Protein AF-A0A7X4JKD6-F1 (afdb_monomer_lite)

Radius of gyration: 33.5 Å; chains: 1; bounding box: 100×85×98 Å

pLDDT: mean 79.06, std 22.69, range [29.06, 98.81]

Foldseek 3Di:
DDDDDDDDDDDDDDDDDPDPDDPPPDPPPPPPPPPPPDDDDDDDDDDPDDDDPAAEQAFCVVQEDDAWWFRAWQPQLPPDPCSVRHVVDWDAFKHKYKHKHKYQADPPFFQKKKKWKKKWAQDQAKKKKFFQAKAKDKCPQQAPQDPDPPDADFFPQDQPPPPPDDDDDDPDDPDDPVNVVVCPPPVNVRNCPPRRGHHNGRVRVRVVCVVVSHHDPPQDRMDMGHHRDMDGNDIDIFGQPPDVSSMMMMIMMTIMHMNDIMIIIIIIDTHHDTDDPVVHD

Structure (mmCIF, N/CA/C/O backbone):
data_AF-A0A7X4JKD6-F1
#
_entry.id   AF-A0A7X4JKD6-F1
#
loop_
_atom_site.group_PDB
_atom_site.id
_atom_site.type_symbol
_atom_site.label_atom_id
_atom_site.label_alt_id
_atom_site.label_comp_id
_atom_site.label_asym_id
_atom_site.label_entity_id
_atom_site.label_seq_id
_atom_site.pdbx_PDB_ins_code
_atom_site.Cartn_x
_atom_site.Cartn_y
_atom_site.Cartn_z
_atom_site.occupancy
_atom_site.B_iso_or_equiv
_atom_site.auth_seq_id
_atom_site.auth_comp_id
_atom_site.auth_asym_id
_atom_site.auth_atom_id
_atom_site.pdbx_PDB_model_num
ATOM 1 N N . MET A 1 1 ? 75.169 -51.323 -77.077 1.00 37.31 1 MET A N 1
ATOM 2 C CA . MET A 1 1 ? 76.530 -50.999 -77.563 1.00 37.31 1 MET A CA 1
ATOM 3 C C . MET A 1 1 ? 76.860 -49.573 -77.144 1.00 37.31 1 MET A C 1
ATOM 5 O O . MET A 1 1 ? 76.013 -48.724 -77.362 1.00 37.31 1 MET A O 1
ATOM 9 N N . GLY A 1 2 ? 78.044 -49.345 -76.554 1.00 37.56 2 GLY A N 1
ATOM 10 C CA . GLY A 1 2 ? 78.649 -48.016 -76.303 1.00 37.56 2 GLY A CA 1
ATOM 11 C C . GLY A 1 2 ? 78.119 -47.296 -75.054 1.00 37.56 2 GLY A C 1
ATOM 12 O O . GLY A 1 2 ? 76.986 -46.846 -75.070 1.00 37.56 2 GLY A O 1
ATOM 13 N N . TRP A 1 3 ? 78.754 -47.336 -73.876 1.00 29.06 3 TRP A N 1
ATOM 14 C CA . TRP A 1 3 ? 80.021 -46.711 -73.422 1.00 29.06 3 TRP A CA 1
ATOM 15 C C . TRP A 1 3 ? 79.916 -45.186 -73.150 1.00 29.06 3 TRP A C 1
ATOM 17 O O . TRP A 1 3 ? 79.555 -44.412 -74.027 1.00 29.06 3 TRP A O 1
ATOM 27 N N . ARG A 1 4 ? 80.216 -44.796 -71.893 1.00 38.59 4 ARG A N 1
ATOM 28 C CA . ARG A 1 4 ? 80.188 -43.441 -71.273 1.00 38.59 4 ARG A CA 1
ATOM 29 C C . ARG A 1 4 ? 81.387 -42.546 -71.690 1.00 38.59 4 ARG A C 1
ATOM 31 O O . ARG A 1 4 ? 82.343 -43.082 -72.238 1.00 38.59 4 ARG A O 1
ATOM 38 N N . PRO A 1 5 ? 81.421 -41.229 -71.381 1.00 47.47 5 PRO A N 1
ATOM 39 C CA . PRO A 1 5 ? 81.994 -40.748 -70.096 1.00 47.47 5 PRO A CA 1
ATOM 40 C C . PRO A 1 5 ? 81.223 -39.536 -69.501 1.00 47.47 5 PRO A C 1
ATOM 42 O O . PRO A 1 5 ? 80.601 -38.773 -70.223 1.00 47.47 5 PRO A O 1
ATOM 45 N N . LEU A 1 6 ? 80.992 -39.433 -68.186 1.00 38.28 6 LEU A N 1
ATOM 46 C CA . LEU A 1 6 ? 81.849 -38.858 -67.128 1.00 38.28 6 LEU A CA 1
ATOM 47 C C . LEU A 1 6 ? 82.363 -37.432 -67.396 1.00 38.28 6 LEU A C 1
ATOM 49 O O . LEU A 1 6 ? 83.386 -37.265 -68.045 1.00 38.28 6 LEU A O 1
ATOM 53 N N . GLN A 1 7 ? 81.735 -36.446 -66.746 1.00 38.38 7 GLN A N 1
ATOM 54 C CA . GLN A 1 7 ? 82.427 -35.313 -66.128 1.00 38.38 7 GLN A CA 1
ATOM 55 C C . GLN A 1 7 ? 81.727 -34.950 -64.812 1.00 38.38 7 GLN A C 1
ATOM 57 O O . GLN A 1 7 ? 80.512 -34.777 -64.752 1.00 38.38 7 GLN A O 1
ATOM 62 N N . ALA A 1 8 ? 82.526 -34.908 -63.752 1.00 37.25 8 ALA A N 1
ATOM 63 C CA . ALA A 1 8 ? 82.165 -34.487 -62.412 1.00 37.25 8 ALA A CA 1
ATOM 64 C C . ALA A 1 8 ? 82.639 -33.047 -62.203 1.00 37.25 8 ALA A C 1
ATOM 66 O O . ALA A 1 8 ? 83.768 -32.755 -62.578 1.00 37.25 8 ALA A O 1
ATOM 67 N N . MET A 1 9 ? 81.848 -32.208 -61.530 1.00 34.50 9 MET A N 1
ATOM 68 C CA . MET A 1 9 ? 82.352 -31.215 -60.573 1.00 34.50 9 MET A CA 1
ATOM 69 C C . MET A 1 9 ? 81.291 -30.960 -59.497 1.00 34.50 9 MET A C 1
ATOM 71 O O . MET A 1 9 ? 80.094 -30.909 -59.766 1.00 34.50 9 MET A O 1
ATOM 75 N N . ALA A 1 10 ? 81.770 -30.875 -58.262 1.00 38.22 10 ALA A N 1
ATOM 76 C CA . ALA A 1 10 ? 81.009 -30.769 -57.032 1.00 38.22 10 ALA A CA 1
ATOM 77 C C . ALA A 1 10 ? 80.540 -29.335 -56.747 1.00 38.22 10 ALA A C 1
ATOM 79 O O . ALA A 1 10 ? 81.285 -28.395 -57.004 1.00 38.22 10 ALA A O 1
ATOM 80 N N . ALA A 1 11 ? 79.394 -29.185 -56.075 1.00 34.97 11 ALA A N 1
ATOM 81 C CA . ALA A 1 11 ? 79.211 -28.137 -55.073 1.00 34.97 11 ALA A CA 1
ATOM 82 C C . ALA A 1 11 ? 78.056 -28.466 -54.109 1.00 34.97 11 ALA A C 1
ATOM 84 O O . ALA A 1 11 ? 76.898 -28.506 -54.496 1.00 34.97 11 ALA A O 1
ATOM 85 N N . HIS A 1 12 ? 78.435 -28.705 -52.853 1.00 35.50 12 HIS A N 1
ATOM 86 C CA . HIS A 1 12 ? 77.815 -28.204 -51.625 1.00 35.50 12 HIS A CA 1
ATOM 87 C C . HIS A 1 12 ? 76.281 -28.222 -51.485 1.00 35.50 12 HIS A C 1
ATOM 89 O O . HIS A 1 12 ? 75.583 -27.349 -51.981 1.00 35.50 12 HIS A O 1
ATOM 95 N N . GLY A 1 13 ? 75.827 -29.056 -50.548 1.00 36.41 13 GLY A N 1
ATOM 96 C CA . GLY A 1 13 ? 75.184 -28.486 -49.365 1.00 36.41 13 GLY A CA 1
ATOM 97 C C . GLY A 1 13 ? 73.684 -28.716 -49.206 1.00 36.41 13 GLY A C 1
ATOM 98 O O . GLY A 1 13 ? 72.870 -28.151 -49.920 1.00 36.41 13 GLY A O 1
ATOM 99 N N . LEU A 1 14 ? 73.389 -29.419 -48.110 1.00 38.81 14 LEU A N 1
ATOM 100 C CA . LEU A 1 14 ? 72.177 -29.374 -47.289 1.00 38.81 14 LEU A CA 1
ATOM 101 C C . LEU A 1 14 ? 70.963 -30.210 -47.724 1.00 38.81 14 LEU A C 1
ATOM 103 O O . LEU A 1 14 ? 70.114 -29.816 -48.515 1.00 38.81 14 LEU A O 1
ATOM 107 N N . CYS A 1 15 ? 70.852 -31.348 -47.030 1.00 34.69 15 CYS A N 1
ATOM 108 C CA . CYS A 1 15 ? 69.608 -32.017 -46.673 1.00 34.69 15 CYS A CA 1
ATOM 109 C C . CYS A 1 15 ? 68.517 -31.016 -46.262 1.00 34.69 15 CYS A C 1
ATOM 111 O O . CYS A 1 15 ? 68.638 -30.365 -45.224 1.00 34.69 15 CYS A O 1
ATOM 113 N N . SER A 1 16 ? 67.401 -30.988 -46.986 1.00 41.00 16 SER A N 1
ATOM 114 C CA . SER A 1 16 ? 66.125 -30.539 -46.427 1.00 41.00 16 SER A CA 1
ATOM 115 C C . SER A 1 16 ? 65.310 -31.762 -46.027 1.00 41.00 16 SER A C 1
ATOM 117 O O . SER A 1 16 ? 64.683 -32.416 -46.856 1.00 41.00 16 SER A O 1
ATOM 119 N N . ALA A 1 17 ? 65.339 -32.074 -44.733 1.00 41.97 17 ALA A N 1
ATOM 120 C CA . ALA A 1 17 ? 64.324 -32.901 -44.105 1.00 41.97 17 ALA A CA 1
ATOM 121 C C . ALA A 1 17 ? 63.016 -32.094 -44.067 1.00 41.97 17 ALA A C 1
ATOM 123 O O . ALA A 1 17 ? 62.965 -31.024 -43.460 1.00 41.97 17 ALA A O 1
ATOM 124 N N . MET A 1 18 ? 61.964 -32.585 -44.724 1.00 42.94 18 MET A N 1
ATOM 125 C CA . MET A 1 18 ? 60.614 -32.057 -44.532 1.00 42.94 18 MET A CA 1
ATOM 126 C C . MET A 1 18 ? 60.149 -32.407 -43.117 1.00 42.94 18 MET A C 1
ATOM 128 O O . MET A 1 18 ? 59.749 -33.535 -42.838 1.00 42.94 18 MET A O 1
ATOM 132 N N . ALA A 1 19 ? 60.223 -31.430 -42.217 1.00 40.56 19 ALA A N 1
ATOM 133 C CA . ALA A 1 19 ? 59.568 -31.494 -40.924 1.00 40.56 19 ALA A CA 1
ATOM 134 C C . ALA A 1 19 ? 58.059 -31.296 -41.126 1.00 40.56 19 ALA A C 1
ATOM 136 O O . ALA A 1 19 ? 57.609 -30.240 -41.571 1.00 40.56 19 ALA A O 1
ATOM 137 N N . VAL A 1 20 ? 57.276 -32.321 -40.792 1.00 45.25 20 VAL A N 1
ATOM 138 C CA . VAL A 1 20 ? 55.831 -32.196 -40.585 1.00 45.25 20 VAL A CA 1
ATOM 139 C C . VAL A 1 20 ? 55.637 -31.318 -39.351 1.00 45.25 20 VAL A C 1
ATOM 141 O O . VAL A 1 20 ? 55.883 -31.746 -38.224 1.00 45.25 20 VAL A O 1
ATOM 144 N N . LEU A 1 21 ? 55.250 -30.062 -39.567 1.00 38.66 21 LEU A N 1
ATOM 145 C CA . LEU A 1 21 ? 54.962 -29.118 -38.497 1.00 38.66 21 LEU A CA 1
ATOM 146 C C . LEU A 1 21 ? 53.576 -29.440 -37.924 1.00 38.66 21 LEU A C 1
ATOM 148 O O . LEU A 1 21 ? 52.550 -29.049 -38.478 1.00 38.66 21 LEU A O 1
ATOM 152 N N . ALA A 1 22 ? 53.544 -30.178 -36.816 1.00 44.00 22 ALA A N 1
ATOM 153 C CA . ALA A 1 22 ? 52.353 -30.280 -35.987 1.00 44.00 22 ALA A CA 1
ATOM 154 C C . ALA A 1 22 ? 52.057 -28.891 -35.400 1.00 44.00 22 ALA A C 1
ATOM 156 O O . ALA A 1 22 ? 52.767 -28.412 -34.517 1.00 44.00 22 ALA A O 1
ATOM 157 N N . MET A 1 23 ? 51.021 -28.226 -35.913 1.00 46.81 23 MET A N 1
ATOM 158 C CA . MET A 1 23 ? 50.450 -27.030 -35.297 1.00 46.81 23 MET A CA 1
ATOM 159 C C . MET A 1 23 ? 49.787 -27.445 -33.982 1.00 46.81 23 MET A C 1
ATOM 161 O O . MET A 1 23 ? 48.611 -27.802 -33.944 1.00 46.81 23 MET A O 1
ATOM 165 N N . ALA A 1 24 ? 50.554 -27.434 -32.894 1.00 49.28 24 ALA A N 1
ATOM 166 C CA . ALA A 1 24 ? 49.987 -27.416 -31.558 1.00 49.28 24 ALA A CA 1
ATOM 167 C C . ALA A 1 24 ? 49.266 -26.073 -31.397 1.00 49.28 24 ALA A C 1
ATOM 169 O O . ALA A 1 24 ? 49.902 -25.033 -31.221 1.00 49.28 24 ALA A O 1
ATOM 170 N N . ALA A 1 25 ? 47.937 -26.082 -31.506 1.00 51.97 25 ALA A N 1
ATOM 171 C CA . ALA A 1 25 ? 47.130 -24.955 -31.074 1.00 51.97 25 ALA A CA 1
ATOM 172 C C . ALA A 1 25 ? 47.359 -24.793 -29.567 1.00 51.97 25 ALA A C 1
ATOM 174 O O . ALA A 1 25 ? 46.868 -25.588 -28.764 1.00 51.97 25 ALA A O 1
ATOM 175 N N . ALA A 1 26 ? 48.166 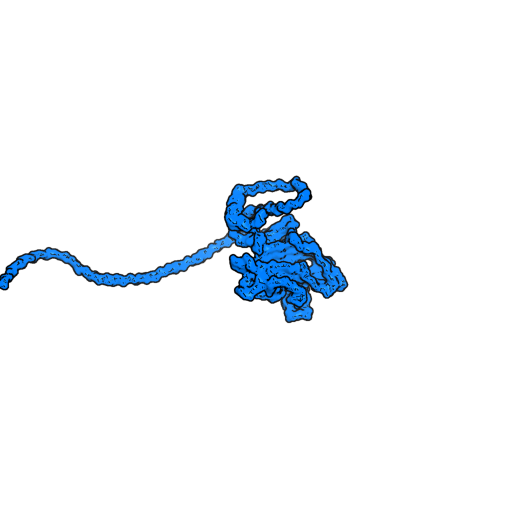-23.803 -29.188 1.00 51.00 26 ALA A N 1
ATOM 176 C CA . ALA A 1 26 ? 48.252 -23.387 -27.801 1.00 51.00 26 ALA A CA 1
ATOM 177 C C . ALA A 1 26 ? 46.833 -23.005 -27.350 1.00 51.00 26 ALA A C 1
ATOM 179 O O . ALA A 1 26 ? 46.138 -22.311 -28.101 1.00 51.00 26 ALA A O 1
ATOM 180 N N . PRO A 1 27 ? 46.371 -23.443 -26.167 1.00 54.38 27 PRO A N 1
ATOM 181 C CA . PRO A 1 27 ? 45.124 -22.933 -25.636 1.00 54.38 27 PRO A CA 1
ATOM 182 C C . PRO A 1 27 ? 45.281 -21.417 -25.541 1.00 54.38 27 PRO A C 1
ATOM 184 O O . PRO A 1 27 ? 46.181 -20.922 -24.861 1.00 54.38 27 PRO A O 1
ATOM 187 N N . THR A 1 28 ? 44.441 -20.671 -26.256 1.00 53.25 28 THR A N 1
ATOM 188 C CA . THR A 1 28 ? 44.237 -19.254 -25.976 1.00 53.25 28 THR A CA 1
ATOM 189 C C . THR A 1 28 ? 43.830 -19.177 -24.517 1.00 53.25 28 THR A C 1
ATOM 191 O O . THR A 1 28 ? 42.702 -19.516 -24.161 1.00 53.25 28 THR A O 1
ATOM 194 N N . ALA A 1 29 ? 44.774 -18.797 -23.660 1.00 54.44 29 ALA A N 1
ATOM 195 C CA . ALA A 1 29 ? 44.468 -18.400 -22.307 1.00 54.44 29 ALA A CA 1
ATOM 196 C C . ALA A 1 29 ? 43.509 -17.218 -22.441 1.00 54.44 29 ALA A C 1
ATOM 198 O O . ALA A 1 29 ? 43.917 -16.121 -22.821 1.00 54.44 29 ALA A O 1
ATOM 199 N N . MET A 1 30 ? 42.218 -17.454 -22.198 1.00 52.28 30 MET A N 1
ATOM 200 C CA . MET A 1 30 ? 41.312 -16.372 -21.857 1.00 52.28 30 MET A CA 1
ATOM 201 C C . MET A 1 30 ? 41.912 -15.745 -20.607 1.00 52.28 30 MET A C 1
ATOM 203 O O . MET A 1 30 ? 41.823 -16.318 -19.522 1.00 52.28 30 MET A O 1
ATOM 207 N N . GLY A 1 31 ? 42.625 -14.631 -20.780 1.00 48.69 31 GLY A N 1
ATOM 208 C CA . GLY A 1 31 ? 43.102 -13.842 -19.662 1.00 48.69 31 GLY A CA 1
ATOM 209 C C . GLY A 1 31 ? 41.886 -13.543 -18.807 1.00 48.69 31 GLY A C 1
ATOM 210 O O . GLY A 1 31 ? 40.938 -12.920 -19.281 1.00 48.69 31 GLY A O 1
ATOM 211 N N . GLN A 1 32 ? 41.873 -14.059 -17.580 1.00 51.44 32 GLN A N 1
ATOM 212 C CA . GLN A 1 32 ? 40.921 -13.595 -16.593 1.00 51.44 32 GLN A CA 1
ATOM 213 C C . GLN A 1 32 ? 41.215 -12.109 -16.423 1.00 51.44 32 GLN A C 1
ATOM 215 O O . GLN A 1 32 ? 42.220 -11.744 -15.815 1.00 51.44 32 GLN A O 1
ATOM 220 N N . GLU A 1 33 ? 40.384 -11.256 -17.016 1.00 57.91 33 GLU A N 1
ATOM 221 C CA . GLU A 1 33 ? 40.351 -9.844 -16.681 1.00 57.91 33 GLU A CA 1
ATOM 222 C C . GLU A 1 33 ? 39.949 -9.799 -15.208 1.00 57.91 33 GLU A C 1
ATOM 224 O O . GLU A 1 33 ? 38.780 -9.942 -14.849 1.00 57.91 33 GLU A O 1
ATOM 229 N N . GLN A 1 34 ? 40.956 -9.774 -14.329 1.00 58.44 34 GLN A N 1
ATOM 230 C CA . GLN A 1 34 ? 40.756 -9.601 -12.903 1.00 58.44 34 GLN A CA 1
ATOM 231 C C . GLN A 1 34 ? 39.951 -8.322 -12.764 1.00 58.44 34 GLN A C 1
ATOM 233 O O . GLN A 1 34 ? 40.471 -7.245 -13.050 1.00 58.44 34 GLN A O 1
ATOM 238 N N . ALA A 1 35 ? 38.683 -8.457 -12.371 1.00 61.38 35 ALA A N 1
ATOM 239 C CA . ALA A 1 35 ? 37.821 -7.331 -12.074 1.00 61.38 35 ALA A CA 1
ATOM 240 C C . ALA A 1 35 ? 38.591 -6.409 -11.125 1.00 61.38 35 ALA A C 1
ATOM 242 O O . ALA A 1 35 ? 38.824 -6.748 -9.961 1.00 61.38 35 ALA A O 1
ATOM 243 N N . GLN A 1 36 ? 39.078 -5.287 -11.654 1.00 64.19 36 GLN A N 1
ATOM 244 C CA . GLN A 1 36 ? 39.855 -4.339 -10.878 1.00 64.19 36 GLN A CA 1
ATOM 245 C C . GLN A 1 36 ? 38.892 -3.716 -9.876 1.00 64.19 36 GLN A C 1
ATOM 247 O O . GLN A 1 36 ? 38.065 -2.872 -10.219 1.00 64.19 36 GLN A O 1
ATOM 252 N N . SER A 1 37 ? 38.957 -4.180 -8.631 1.00 66.38 37 SER A N 1
ATOM 253 C CA . SER A 1 37 ? 38.187 -3.593 -7.545 1.00 66.38 37 SER A CA 1
ATOM 254 C C . SER A 1 37 ? 38.711 -2.181 -7.304 1.00 66.38 37 SER A C 1
ATOM 256 O O . SER A 1 37 ? 39.769 -1.983 -6.706 1.00 66.38 37 SER A O 1
ATOM 258 N N . THR A 1 38 ? 38.000 -1.176 -7.809 1.00 77.56 38 THR A N 1
ATOM 259 C CA . THR A 1 38 ? 38.289 0.216 -7.469 1.00 77.56 38 THR A CA 1
ATOM 260 C C . THR A 1 38 ? 37.740 0.498 -6.076 1.00 77.56 38 THR A C 1
ATOM 262 O O . THR A 1 38 ? 36.528 0.645 -5.904 1.00 77.56 38 THR A O 1
ATOM 265 N N . GLN A 1 39 ? 38.614 0.609 -5.077 1.00 75.06 39 GLN A N 1
ATOM 266 C CA . GLN A 1 39 ? 38.227 1.152 -3.776 1.00 75.06 39 GLN A CA 1
ATOM 267 C C . GLN A 1 39 ? 38.004 2.662 -3.907 1.00 75.06 39 GLN A C 1
ATOM 269 O O . GLN A 1 39 ? 38.921 3.417 -4.226 1.00 75.06 39 GLN A O 1
ATOM 274 N N . ARG A 1 40 ? 36.769 3.112 -3.673 1.00 78.88 40 ARG A N 1
ATOM 275 C CA . ARG A 1 40 ? 36.428 4.537 -3.599 1.00 78.88 40 ARG A CA 1
ATOM 276 C C . ARG A 1 40 ? 36.311 4.945 -2.139 1.00 78.88 40 ARG A C 1
ATOM 278 O O . ARG A 1 40 ? 35.404 4.493 -1.446 1.00 78.88 40 ARG A O 1
ATOM 285 N N . PHE A 1 41 ? 37.194 5.826 -1.686 1.00 81.81 41 PHE A N 1
ATOM 286 C CA . PHE A 1 41 ? 37.069 6.454 -0.375 1.00 81.81 41 PHE A CA 1
ATOM 287 C C . PHE A 1 41 ? 36.087 7.621 -0.479 1.00 81.81 41 PHE A C 1
ATOM 289 O O . PHE A 1 41 ? 36.280 8.529 -1.285 1.00 81.81 41 PHE A O 1
ATOM 296 N N . GLN A 1 42 ? 35.019 7.585 0.313 1.00 86.19 42 GLN A N 1
ATOM 297 C CA . GLN A 1 42 ? 34.026 8.654 0.383 1.00 86.19 42 GLN A CA 1
ATOM 298 C C . GLN A 1 42 ? 33.954 9.171 1.817 1.00 86.19 42 GLN A C 1
ATOM 300 O O . GLN A 1 42 ? 33.961 8.391 2.768 1.00 86.19 42 GLN A O 1
ATOM 305 N N . THR A 1 43 ? 33.880 10.489 1.987 1.00 88.12 43 THR A N 1
ATOM 306 C CA . THR A 1 43 ? 33.603 11.081 3.297 1.00 88.12 43 THR A CA 1
ATOM 307 C C . THR A 1 43 ? 32.120 10.918 3.607 1.00 88.12 43 THR A C 1
ATOM 309 O O . THR A 1 43 ? 31.282 11.541 2.959 1.00 88.12 43 THR A O 1
ATOM 312 N N . LEU A 1 44 ? 31.792 10.118 4.622 1.00 85.38 44 LEU A N 1
ATOM 313 C CA . LEU A 1 44 ? 30.445 10.080 5.183 1.00 85.38 44 LEU A CA 1
ATOM 314 C C . LEU A 1 44 ? 30.220 11.367 5.979 1.00 85.38 44 LEU A C 1
ATOM 316 O O . LEU A 1 44 ? 30.906 11.625 6.967 1.00 85.38 44 LEU A O 1
ATOM 320 N N . ARG A 1 45 ? 29.279 12.196 5.530 1.00 86.81 45 ARG A N 1
ATOM 321 C CA . ARG A 1 45 ? 28.824 13.378 6.268 1.00 86.81 45 ARG A CA 1
ATOM 322 C C . ARG A 1 45 ? 27.423 13.096 6.801 1.00 86.81 45 ARG A C 1
ATOM 324 O O . ARG A 1 45 ? 26.616 12.551 6.046 1.00 86.81 45 ARG A O 1
ATOM 331 N N . PRO A 1 46 ? 27.115 13.444 8.062 1.00 85.00 46 PRO A N 1
ATOM 332 C CA . PRO A 1 46 ? 25.745 13.354 8.537 1.00 85.00 46 PRO A CA 1
ATOM 333 C C . PRO A 1 46 ? 24.864 14.271 7.689 1.00 85.00 46 PRO A C 1
ATOM 335 O O . PRO A 1 46 ? 25.276 15.375 7.317 1.00 85.00 46 PRO A O 1
ATOM 338 N N . LEU A 1 47 ? 23.652 13.812 7.385 1.00 84.56 47 LEU A N 1
ATOM 339 C CA . LEU A 1 47 ? 22.636 14.695 6.829 1.00 84.56 47 LEU A CA 1
ATOM 340 C C . LEU A 1 47 ? 22.333 15.788 7.867 1.00 84.56 47 LEU A C 1
ATOM 342 O O . LEU A 1 47 ? 22.168 15.461 9.045 1.00 84.56 47 LEU A O 1
ATOM 346 N N . PRO A 1 48 ? 22.283 17.074 7.479 1.00 83.56 48 PRO A N 1
ATOM 347 C CA . PRO A 1 48 ? 21.832 18.110 8.394 1.00 83.56 48 PRO A CA 1
ATOM 348 C C . PRO A 1 48 ? 20.361 17.858 8.749 1.00 83.56 48 PRO A C 1
ATOM 350 O O . PRO A 1 48 ? 19.542 17.620 7.864 1.00 83.56 48 PRO A O 1
ATOM 353 N N . GLY A 1 49 ? 20.026 17.914 10.038 1.00 85.12 49 GLY A N 1
ATOM 354 C CA . GLY A 1 49 ? 18.660 17.726 10.533 1.00 85.12 49 GLY A CA 1
ATOM 355 C C . GLY A 1 49 ? 18.517 16.560 11.507 1.00 85.12 49 GLY A C 1
ATOM 356 O O . GLY A 1 49 ? 19.498 16.011 12.005 1.00 85.12 49 GLY A O 1
ATOM 357 N N . GLN A 1 50 ? 17.268 16.223 11.813 1.00 86.06 50 GLN A N 1
ATOM 358 C CA . GLN A 1 50 ? 16.885 15.094 12.658 1.00 86.06 50 GLN A CA 1
ATOM 359 C C . GLN A 1 50 ? 15.721 14.366 11.985 1.00 86.06 50 GLN A C 1
ATOM 361 O O . GLN A 1 50 ? 14.963 14.979 11.231 1.00 86.06 50 GLN A O 1
ATOM 366 N N . LEU A 1 51 ? 15.589 13.066 12.245 1.00 85.38 51 LEU A N 1
ATOM 367 C CA . LEU A 1 51 ? 14.376 12.342 11.878 1.00 85.38 51 LEU A CA 1
ATOM 368 C C . LEU A 1 51 ? 13.202 12.917 12.675 1.00 85.38 51 LEU A C 1
ATOM 370 O O . LEU A 1 51 ? 13.360 13.255 13.851 1.00 85.38 51 LEU A O 1
ATOM 374 N N . ASP A 1 52 ? 12.040 13.033 12.037 1.00 88.81 52 ASP A N 1
ATOM 375 C CA . ASP A 1 52 ? 10.820 13.335 12.772 1.00 88.81 52 ASP A CA 1
ATOM 376 C C . ASP A 1 52 ? 10.373 12.115 13.598 1.00 88.81 52 ASP A C 1
ATOM 378 O O . ASP A 1 52 ? 11.019 11.065 13.623 1.00 88.81 52 ASP A O 1
ATOM 382 N N . GLN A 1 53 ? 9.277 12.278 14.331 1.00 92.38 53 GLN A N 1
ATOM 383 C CA . GLN A 1 53 ? 8.693 11.205 15.137 1.00 92.38 53 GLN A CA 1
ATOM 384 C C . GLN A 1 53 ? 7.426 10.632 14.498 1.00 92.38 53 GLN A C 1
ATOM 386 O O . GLN A 1 53 ? 6.656 9.952 15.174 1.00 92.38 53 GLN A O 1
ATOM 391 N N . THR A 1 54 ? 7.182 10.917 13.215 1.00 95.50 54 THR A N 1
ATOM 392 C CA . THR A 1 54 ? 5.982 10.450 12.521 1.00 95.50 54 THR A CA 1
ATOM 393 C C . THR A 1 54 ? 6.114 8.947 12.272 1.00 95.50 54 THR A C 1
ATOM 395 O O . THR A 1 54 ? 7.030 8.528 11.561 1.00 95.50 54 THR A O 1
ATOM 398 N N . PRO A 1 55 ? 5.211 8.100 12.799 1.00 96.94 55 PRO A N 1
ATOM 399 C CA . PRO A 1 55 ? 5.267 6.668 12.539 1.00 96.94 55 PRO A CA 1
ATOM 400 C C . PRO A 1 55 ? 5.141 6.369 11.045 1.00 96.94 55 PRO A C 1
ATOM 402 O O . PRO A 1 55 ? 4.304 6.954 10.352 1.00 96.94 55 PRO A O 1
ATOM 405 N N . VAL A 1 56 ? 5.934 5.413 10.560 1.00 97.25 56 VAL A N 1
ATOM 406 C CA . VAL A 1 56 ? 5.887 4.960 9.167 1.00 97.25 56 VAL A CA 1
ATOM 407 C C . VAL A 1 56 ? 5.553 3.473 9.122 1.00 97.25 56 VAL A C 1
ATOM 409 O O . VAL A 1 56 ? 6.310 2.642 9.618 1.00 97.25 56 VAL A O 1
ATOM 412 N N . PHE A 1 57 ? 4.434 3.129 8.488 1.00 98.38 57 PHE A N 1
ATOM 413 C CA . PHE A 1 57 ? 4.184 1.778 8.000 1.00 98.38 57 PHE A CA 1
ATOM 414 C C . PHE A 1 57 ? 5.049 1.580 6.749 1.00 98.38 57 PHE A C 1
ATOM 416 O O . PHE A 1 57 ? 4.712 2.096 5.684 1.00 98.38 57 PHE A O 1
ATOM 423 N N . ASN A 1 58 ? 6.203 0.929 6.906 1.00 97.50 58 ASN A N 1
ATOM 424 C CA . ASN A 1 58 ? 7.222 0.793 5.864 1.00 97.50 58 ASN A CA 1
ATOM 425 C C . ASN A 1 58 ? 7.252 -0.635 5.301 1.00 97.50 58 ASN A C 1
ATOM 427 O O . ASN A 1 58 ? 7.810 -1.539 5.918 1.00 97.50 58 ASN A O 1
ATOM 431 N N . ASP A 1 59 ? 6.656 -0.817 4.129 1.00 97.94 59 ASP A N 1
ATOM 432 C CA . ASP A 1 59 ? 6.464 -2.102 3.467 1.00 97.94 59 ASP A CA 1
ATOM 433 C C . ASP A 1 59 ? 7.309 -2.199 2.180 1.00 97.94 59 ASP A C 1
ATOM 435 O O . ASP A 1 59 ? 6.968 -1.652 1.137 1.00 97.94 59 ASP A O 1
ATOM 439 N N . ASN A 1 60 ? 8.454 -2.873 2.254 1.00 97.00 60 ASN A N 1
ATOM 440 C CA . ASN A 1 60 ? 9.337 -3.119 1.099 1.00 97.00 60 ASN A CA 1
ATOM 441 C C . ASN A 1 60 ? 10.122 -4.434 1.262 1.00 97.00 60 ASN A C 1
ATOM 443 O O . ASN A 1 60 ? 11.249 -4.579 0.790 1.00 97.00 60 ASN A O 1
ATOM 447 N N . ASN A 1 61 ? 9.588 -5.373 2.046 1.00 94.75 61 ASN A N 1
ATOM 448 C CA . ASN A 1 61 ? 10.244 -6.650 2.293 1.00 94.75 61 ASN A CA 1
ATOM 449 C C . ASN A 1 61 ? 9.204 -7.779 2.373 1.00 94.75 61 ASN A C 1
ATOM 451 O O . ASN A 1 61 ? 8.437 -7.802 3.333 1.00 94.75 61 ASN A O 1
ATOM 455 N N . PRO A 1 62 ? 9.188 -8.728 1.420 1.00 95.19 62 PRO A N 1
ATOM 456 C CA . PRO A 1 62 ? 10.131 -8.861 0.302 1.00 95.19 62 PRO A CA 1
ATOM 457 C C . PRO A 1 62 ? 9.896 -7.796 -0.776 1.00 95.19 62 PRO A C 1
ATOM 459 O O . PRO A 1 62 ? 8.754 -7.492 -1.053 1.00 95.19 62 PRO A O 1
ATOM 462 N N . GLU A 1 63 ? 10.940 -7.293 -1.442 1.00 95.31 63 GLU A N 1
ATOM 463 C CA . GLU A 1 63 ? 10.774 -6.357 -2.576 1.00 95.31 63 GLU A CA 1
ATOM 464 C C . GLU A 1 63 ? 10.069 -7.022 -3.775 1.00 95.31 63 GLU A C 1
ATOM 466 O O . GLU A 1 63 ? 9.287 -6.398 -4.486 1.00 95.31 63 GLU A O 1
ATOM 471 N N . SER A 1 64 ? 10.337 -8.312 -4.016 1.00 97.44 64 SER A N 1
ATOM 472 C CA . SER A 1 64 ? 9.736 -9.081 -5.111 1.00 97.44 64 SER A CA 1
ATOM 473 C C . SER A 1 64 ? 8.628 -9.998 -4.602 1.00 97.44 64 SER A C 1
ATOM 475 O O . SER A 1 64 ? 8.882 -10.942 -3.847 1.00 97.44 64 SER A O 1
ATOM 477 N N . ILE A 1 65 ? 7.405 -9.765 -5.078 1.00 97.81 65 ILE A N 1
ATOM 478 C CA . ILE A 1 65 ? 6.232 -10.567 -4.726 1.00 97.81 65 ILE A CA 1
ATOM 479 C C . ILE A 1 65 ? 6.243 -11.862 -5.535 1.00 97.81 65 ILE A C 1
ATOM 481 O O . ILE A 1 65 ? 6.183 -11.851 -6.764 1.00 97.81 65 ILE A O 1
ATOM 485 N N . LYS A 1 66 ? 6.280 -12.994 -4.829 1.00 96.62 66 LYS A N 1
ATOM 486 C CA . LYS A 1 66 ? 6.292 -14.339 -5.434 1.00 96.62 66 LYS A CA 1
ATOM 487 C C . LYS A 1 66 ? 5.047 -15.163 -5.113 1.00 96.62 66 LYS A C 1
ATOM 489 O O . LYS A 1 66 ? 4.769 -16.130 -5.815 1.00 96.62 66 LYS A O 1
ATOM 494 N N . ALA A 1 67 ? 4.304 -14.783 -4.077 1.00 95.88 67 ALA A N 1
ATOM 495 C CA . ALA A 1 67 ? 3.090 -15.455 -3.631 1.00 95.88 67 ALA A CA 1
ATOM 496 C C . ALA A 1 67 ? 2.097 -14.441 -3.045 1.00 95.88 67 ALA A C 1
ATOM 498 O O . ALA A 1 67 ? 2.496 -13.358 -2.614 1.00 95.88 67 ALA A O 1
ATOM 499 N N . SER A 1 68 ? 0.815 -14.807 -3.029 1.00 96.31 68 SER A N 1
ATOM 500 C CA . SER A 1 68 ? -0.214 -14.079 -2.279 1.00 96.31 68 SER A CA 1
ATOM 501 C C . SER A 1 68 ? 0.007 -14.241 -0.775 1.00 96.31 68 SER A C 1
ATOM 503 O O . SER A 1 68 ? 0.439 -15.304 -0.329 1.00 96.31 68 SER A O 1
ATOM 505 N N . GLY A 1 69 ? -0.335 -13.223 0.008 1.00 94.94 69 GLY A N 1
ATOM 506 C CA . GLY A 1 69 ? -0.225 -13.262 1.463 1.00 94.94 69 GLY A CA 1
ATOM 507 C C . GLY A 1 69 ? -0.001 -11.890 2.086 1.00 94.94 69 GLY A C 1
ATOM 508 O O . GLY A 1 69 ? 0.033 -10.866 1.402 1.00 94.94 69 GLY A O 1
ATOM 509 N N . ILE A 1 70 ? 0.143 -11.879 3.408 1.00 95.06 70 ILE A N 1
ATOM 510 C CA . ILE A 1 70 ? 0.474 -10.679 4.178 1.00 95.06 70 ILE A CA 1
ATOM 511 C C . ILE A 1 70 ? 1.930 -10.300 3.885 1.00 95.06 70 ILE A C 1
ATOM 513 O O . ILE A 1 70 ? 2.825 -11.125 4.049 1.00 95.06 70 ILE A O 1
ATOM 517 N N . LEU A 1 71 ? 2.155 -9.054 3.472 1.00 96.81 71 LEU A N 1
ATOM 518 C CA . LEU A 1 71 ? 3.492 -8.479 3.294 1.00 96.81 71 LEU A CA 1
ATOM 519 C C . LEU A 1 71 ? 3.963 -7.799 4.584 1.00 96.81 71 LEU A C 1
ATOM 521 O O . LEU A 1 71 ? 5.078 -8.016 5.045 1.00 96.81 71 LEU A O 1
ATOM 525 N N . LEU A 1 72 ? 3.067 -7.040 5.217 1.00 97.75 72 LEU A N 1
ATOM 526 C CA . LEU A 1 72 ? 3.280 -6.418 6.520 1.00 97.75 72 LEU A CA 1
ATOM 527 C C . LEU A 1 72 ? 1.938 -6.275 7.231 1.00 97.75 72 LEU A C 1
ATOM 529 O O . LEU A 1 72 ? 0.954 -5.871 6.614 1.00 97.75 72 LEU A O 1
ATOM 533 N N . SER A 1 73 ? 1.879 -6.562 8.530 1.00 97.62 73 SER A N 1
ATOM 534 C CA . SER A 1 73 ? 0.668 -6.366 9.323 1.00 97.62 73 SER A CA 1
ATOM 535 C C . SER A 1 73 ? 0.969 -5.855 10.727 1.00 97.62 73 SER A C 1
ATOM 537 O O . SER A 1 73 ? 1.850 -6.356 11.416 1.00 97.62 73 SER A O 1
ATOM 539 N N . THR A 1 74 ? 0.123 -4.944 11.201 1.00 98.06 74 THR A N 1
ATOM 540 C CA . THR A 1 74 ? 0.117 -4.429 12.574 1.00 98.06 74 THR A CA 1
ATOM 541 C C . THR A 1 74 ? -1.178 -4.733 13.337 1.00 98.06 74 THR A C 1
ATOM 543 O O . THR A 1 74 ? -1.449 -4.148 14.385 1.00 98.06 74 THR A O 1
ATOM 546 N N . PHE A 1 75 ? -2.013 -5.636 12.817 1.00 97.06 75 PHE A N 1
ATOM 547 C CA . PHE A 1 75 ? -3.163 -6.170 13.554 1.00 97.06 75 PHE A CA 1
ATOM 548 C C . PHE A 1 75 ? -2.731 -6.884 14.842 1.00 97.06 75 PHE A C 1
ATOM 550 O O . PHE A 1 75 ? -1.565 -7.233 15.000 1.00 97.06 75 PHE A O 1
ATOM 557 N N . ALA A 1 76 ? -3.676 -7.119 15.752 1.00 95.50 76 ALA A N 1
ATOM 558 C CA . ALA A 1 76 ? -3.416 -7.940 16.928 1.00 95.50 76 ALA A CA 1
ATOM 559 C C . ALA A 1 76 ? -3.169 -9.410 16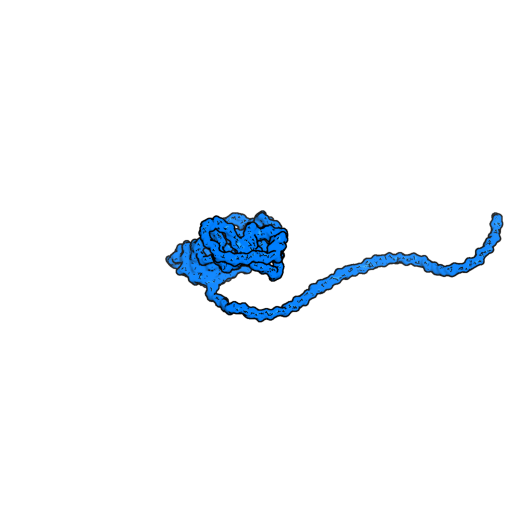.520 1.00 95.50 76 ALA A C 1
ATOM 561 O O . ALA A 1 76 ? -3.898 -9.927 15.662 1.00 95.50 76 ALA A O 1
ATOM 562 N N . PRO A 1 77 ? -2.192 -10.094 17.141 1.00 95.12 77 PRO A N 1
ATOM 563 C CA . PRO A 1 77 ? -1.840 -11.480 16.826 1.00 95.12 77 PRO A CA 1
ATOM 564 C C . PRO A 1 77 ? -2.854 -12.493 17.381 1.00 95.12 77 PRO A C 1
ATOM 566 O O . PRO A 1 77 ? -2.935 -13.629 16.913 1.00 95.12 77 PRO A O 1
ATOM 569 N N . VAL A 1 78 ? -3.639 -12.096 18.387 1.00 92.56 78 VAL A N 1
ATOM 570 C CA . VAL A 1 78 ? -4.595 -12.970 19.077 1.00 92.56 78 VAL A CA 1
ATOM 571 C C . VAL A 1 78 ? -5.650 -13.496 18.102 1.00 92.56 78 VAL A C 1
ATOM 573 O O . VAL A 1 78 ? -6.321 -12.727 17.416 1.00 92.56 78 VAL A O 1
ATOM 576 N N . GLY A 1 79 ? -5.808 -14.821 18.063 1.00 86.56 79 GLY A N 1
ATOM 577 C CA . GLY A 1 79 ? -6.796 -15.497 17.216 1.00 86.56 79 GLY A CA 1
ATOM 578 C C . GLY A 1 79 ? -6.432 -15.565 15.728 1.00 86.56 79 GLY A C 1
ATOM 579 O O . GLY A 1 79 ? -7.272 -15.971 14.928 1.00 86.56 79 GLY A O 1
ATOM 580 N N . ARG A 1 80 ? -5.210 -15.176 15.338 1.00 88.56 80 ARG A N 1
ATOM 581 C CA . ARG A 1 80 ? -4.713 -15.280 13.958 1.00 88.56 80 ARG A CA 1
ATOM 582 C C . ARG A 1 80 ? -4.017 -16.620 13.724 1.00 88.56 80 ARG A C 1
ATOM 584 O O . ARG A 1 80 ? -3.418 -17.175 14.637 1.00 88.56 80 ARG A O 1
ATOM 591 N N . ALA A 1 81 ? -4.076 -17.118 12.488 1.00 87.56 81 ALA A N 1
ATOM 592 C CA . ALA A 1 81 ? -3.424 -18.374 12.102 1.00 87.56 81 ALA A CA 1
ATOM 593 C C . ALA A 1 81 ? -1.887 -18.302 12.184 1.00 87.56 81 ALA A C 1
ATOM 595 O O . ALA A 1 81 ? -1.249 -19.298 12.510 1.00 87.56 81 ALA A O 1
ATOM 596 N N . HIS A 1 82 ? -1.322 -17.114 11.936 1.00 89.94 82 HIS A N 1
ATOM 597 C CA . HIS A 1 82 ? 0.114 -16.820 11.991 1.00 89.94 82 HIS A CA 1
ATOM 598 C C . HIS A 1 82 ? 0.381 -15.626 12.918 1.00 89.94 82 HIS A C 1
ATOM 600 O O . HIS A 1 82 ? 0.637 -14.525 12.426 1.00 89.94 82 HIS A O 1
ATOM 606 N N . PRO A 1 83 ? 0.260 -15.781 14.251 1.00 93.12 83 PRO A N 1
ATOM 607 C CA . PRO A 1 83 ? 0.426 -14.688 15.211 1.00 93.12 83 PRO A CA 1
ATOM 608 C C . PRO A 1 83 ? 1.734 -13.902 15.029 1.00 93.12 83 PRO A C 1
ATOM 610 O O . PRO A 1 83 ? 1.752 -12.685 15.181 1.00 93.12 83 PRO A O 1
ATOM 613 N N . GLU A 1 84 ? 2.814 -14.579 14.642 1.00 92.19 84 GLU A N 1
ATOM 614 C CA . GLU A 1 84 ? 4.142 -14.017 14.390 1.00 92.19 84 GLU A CA 1
ATOM 615 C C . GLU A 1 84 ? 4.205 -13.031 13.212 1.00 92.19 84 GLU A C 1
ATOM 617 O O . GLU A 1 84 ? 5.128 -12.223 13.140 1.00 92.19 84 GLU A O 1
ATOM 622 N N . ALA A 1 85 ? 3.227 -13.061 12.303 1.00 89.81 85 ALA A N 1
ATOM 623 C CA . ALA A 1 85 ? 3.153 -12.154 11.156 1.00 89.81 85 ALA A CA 1
ATOM 624 C C . ALA A 1 85 ? 2.576 -10.768 11.514 1.00 89.81 85 ALA A C 1
ATOM 626 O O . ALA A 1 85 ? 2.434 -9.905 10.642 1.00 89.81 85 ALA A O 1
ATOM 627 N N . HIS A 1 86 ? 2.203 -10.550 12.778 1.00 96.00 86 HIS A N 1
ATOM 628 C CA . HIS A 1 86 ? 1.460 -9.380 13.222 1.00 96.00 86 HIS A CA 1
ATOM 629 C C . HIS A 1 86 ? 2.218 -8.611 14.314 1.00 96.00 86 HIS A C 1
ATOM 631 O O . HIS A 1 86 ? 2.462 -9.122 15.401 1.00 96.00 86 HIS A O 1
ATOM 637 N N . LEU A 1 87 ? 2.551 -7.348 14.037 1.00 96.69 87 LEU A N 1
ATOM 638 C CA . LEU A 1 87 ? 3.372 -6.506 14.919 1.00 96.69 87 LEU A CA 1
ATOM 639 C C . LEU A 1 87 ? 2.626 -5.898 16.120 1.00 96.69 87 LEU A C 1
ATOM 641 O O . LEU A 1 87 ? 3.259 -5.240 16.937 1.00 96.69 87 LEU A O 1
ATOM 645 N N . ASP A 1 88 ? 1.300 -6.053 16.201 1.00 96.38 88 ASP A N 1
ATOM 646 C CA . ASP A 1 88 ? 0.445 -5.473 17.254 1.00 96.38 88 ASP A CA 1
ATOM 647 C C . ASP A 1 88 ? 0.645 -3.961 17.498 1.00 96.38 88 ASP A C 1
ATOM 649 O O . ASP A 1 88 ? 0.617 -3.465 18.623 1.00 96.38 88 ASP A O 1
ATOM 653 N N . GLN A 1 89 ? 0.857 -3.202 16.420 1.00 96.00 89 GLN A N 1
ATOM 654 C CA . GLN A 1 89 ? 1.072 -1.756 16.476 1.00 96.00 89 GLN A CA 1
ATOM 655 C C . GLN A 1 89 ? -0.145 -0.995 15.939 1.00 96.00 89 GLN A C 1
ATOM 657 O O . GLN A 1 89 ? -0.646 -1.248 14.841 1.00 96.00 89 GLN A O 1
ATOM 662 N N . ARG A 1 90 ? -0.597 0.010 16.690 1.00 97.06 90 ARG A N 1
ATOM 663 C CA . ARG A 1 90 ? -1.695 0.893 16.274 1.00 97.06 90 ARG A CA 1
ATOM 664 C C . ARG A 1 90 ? -1.163 2.258 15.857 1.00 97.06 90 ARG A C 1
ATOM 666 O O . ARG A 1 90 ? -0.192 2.753 16.430 1.00 97.06 90 ARG A O 1
ATOM 673 N N . PHE A 1 91 ? -1.832 2.870 14.888 1.00 98.38 91 PHE A N 1
ATOM 674 C CA . PHE A 1 91 ? -1.573 4.227 14.415 1.00 98.38 91 PHE A CA 1
ATOM 675 C C . PHE A 1 91 ? -2.691 5.160 14.893 1.00 98.38 91 PHE A C 1
ATOM 677 O O . PHE A 1 91 ? -3.871 4.823 14.795 1.00 98.38 91 PHE A O 1
ATOM 684 N N . VAL A 1 92 ? -2.315 6.321 15.434 1.00 97.88 92 VAL A N 1
ATOM 685 C CA . VAL A 1 92 ? -3.210 7.389 15.915 1.00 97.88 92 VAL A CA 1
ATOM 686 C C . VAL A 1 92 ? -2.569 8.727 15.549 1.00 97.88 92 VAL A C 1
ATOM 688 O O . VAL A 1 92 ? -1.350 8.855 15.644 1.00 97.88 92 VAL A O 1
ATOM 691 N N . GLY A 1 93 ? -3.363 9.727 15.161 1.00 98.44 93 GLY A N 1
ATOM 692 C CA . GLY A 1 93 ? -2.826 11.013 14.717 1.00 98.44 93 GLY A CA 1
ATOM 693 C C . GLY A 1 93 ? -2.136 10.890 13.358 1.00 98.44 93 GLY A C 1
ATOM 694 O O . GLY A 1 93 ? -2.602 10.134 12.506 1.00 98.44 93 GLY A O 1
ATOM 695 N N . ASN A 1 94 ? -1.052 11.638 13.142 1.00 98.50 94 ASN A N 1
ATOM 696 C CA . ASN A 1 94 ? -0.313 11.632 11.876 1.00 98.50 94 ASN A CA 1
ATOM 697 C C . ASN A 1 94 ? 0.550 10.372 11.728 1.00 98.50 94 ASN A C 1
ATOM 699 O O . ASN A 1 94 ? 1.281 10.009 12.646 1.00 98.50 94 ASN A O 1
ATOM 703 N N . PHE A 1 95 ? 0.514 9.746 10.555 1.00 98.56 95 PHE A N 1
ATOM 704 C CA . PHE A 1 95 ? 1.392 8.637 10.188 1.00 98.56 95 PHE A CA 1
ATOM 705 C C . PHE A 1 95 ? 1.592 8.583 8.672 1.00 98.56 95 PHE A C 1
ATOM 707 O O . PHE A 1 95 ? 0.813 9.138 7.896 1.00 98.56 95 PHE A O 1
ATOM 714 N N . THR A 1 96 ? 2.646 7.898 8.240 1.00 98.00 96 THR A N 1
ATOM 715 C CA . THR A 1 96 ? 2.938 7.674 6.823 1.00 98.00 96 THR A CA 1
ATOM 716 C C . THR A 1 96 ? 2.799 6.197 6.482 1.00 98.00 96 THR A C 1
ATOM 718 O O . THR A 1 96 ? 3.161 5.329 7.272 1.00 98.00 96 THR A O 1
ATOM 721 N N . VAL A 1 97 ? 2.306 5.901 5.285 1.00 98.56 97 VAL A N 1
ATOM 722 C CA . VAL A 1 97 ? 2.377 4.570 4.675 1.00 98.56 97 VAL A CA 1
ATOM 723 C C . VAL A 1 97 ? 3.333 4.659 3.500 1.00 98.56 97 VAL A C 1
ATOM 725 O O . VAL A 1 97 ? 3.142 5.507 2.634 1.00 98.56 97 VAL A O 1
ATOM 728 N N . PHE A 1 98 ? 4.338 3.796 3.459 1.00 98.44 98 PHE A N 1
ATOM 729 C CA . PHE A 1 98 ? 5.199 3.581 2.305 1.00 98.44 98 PHE A CA 1
ATOM 730 C C . PHE A 1 98 ? 5.102 2.116 1.897 1.00 98.44 98 PHE A C 1
ATOM 732 O O . PHE A 1 98 ? 5.218 1.233 2.743 1.00 98.44 98 PHE A O 1
ATOM 739 N N . SER A 1 99 ? 4.888 1.870 0.608 1.00 98.56 99 SER A N 1
ATOM 740 C CA . SER A 1 99 ? 4.924 0.535 0.027 1.00 98.56 99 SER A CA 1
ATOM 741 C C . SER A 1 99 ? 5.672 0.568 -1.298 1.00 98.56 99 SER A C 1
ATOM 743 O O . SER A 1 99 ? 5.385 1.419 -2.148 1.00 98.56 99 SER A O 1
ATOM 745 N N . HIS A 1 100 ? 6.625 -0.339 -1.478 1.00 98.25 100 HIS A N 1
ATOM 746 C CA . HIS A 1 100 ? 7.302 -0.552 -2.750 1.00 98.25 100 HIS A CA 1
ATOM 747 C C . HIS A 1 100 ? 7.442 -2.042 -3.015 1.00 98.25 100 HIS A C 1
ATOM 749 O O . HIS A 1 100 ? 7.971 -2.763 -2.181 1.00 98.25 100 HIS A O 1
ATOM 755 N N . HIS A 1 101 ? 6.973 -2.486 -4.179 1.00 98.38 101 HIS A N 1
ATOM 756 C CA . HIS A 1 101 ? 7.069 -3.885 -4.580 1.00 98.38 101 HIS A CA 1
ATOM 757 C C . HIS A 1 101 ? 7.179 -4.032 -6.089 1.00 98.38 101 HIS A C 1
ATOM 759 O O . HIS A 1 101 ? 6.605 -3.247 -6.853 1.00 98.38 101 HIS A O 1
ATOM 765 N N . VAL A 1 102 ? 7.852 -5.098 -6.511 1.00 97.94 102 VAL A N 1
ATOM 766 C CA . VAL A 1 102 ? 7.945 -5.540 -7.901 1.00 97.94 102 VAL A CA 1
ATOM 767 C C . VAL A 1 102 ? 7.276 -6.895 -8.089 1.00 97.94 102 VAL A C 1
ATOM 769 O O . VAL A 1 102 ? 7.338 -7.782 -7.235 1.00 97.94 102 VAL A O 1
ATOM 772 N N . TYR A 1 103 ? 6.662 -7.077 -9.252 1.00 98.25 103 TYR A N 1
ATOM 773 C CA . TYR A 1 103 ? 6.093 -8.343 -9.676 1.00 98.25 103 TYR A CA 1
ATOM 774 C C . TYR A 1 103 ? 6.656 -8.728 -11.038 1.00 98.25 103 TYR A C 1
ATOM 776 O O . TYR A 1 103 ? 6.449 -8.029 -12.030 1.00 98.25 103 TYR A O 1
ATOM 784 N N . ALA A 1 104 ? 7.373 -9.850 -11.063 1.00 97.62 104 ALA A N 1
ATOM 785 C CA . ALA A 1 104 ? 7.829 -10.510 -12.274 1.00 97.62 104 ALA A CA 1
ATOM 786 C C . ALA A 1 104 ? 6.964 -11.749 -12.488 1.00 97.62 104 ALA A C 1
ATOM 788 O O . ALA A 1 104 ? 7.019 -12.691 -11.695 1.00 97.62 104 ALA A O 1
ATOM 789 N N . ARG A 1 105 ? 6.148 -11.740 -13.541 1.00 96.12 105 ARG A N 1
ATOM 790 C CA . ARG A 1 105 ? 5.195 -12.815 -13.807 1.00 96.12 105 ARG A CA 1
ATOM 791 C C . ARG A 1 105 ? 5.922 -14.109 -14.211 1.00 96.12 105 ARG A C 1
ATOM 793 O O . ARG A 1 105 ? 6.625 -14.116 -15.222 1.00 96.12 105 ARG A O 1
ATOM 800 N N . PRO A 1 106 ? 5.710 -15.232 -13.497 1.00 94.00 106 PRO A N 1
ATOM 801 C CA . PRO A 1 106 ? 6.117 -16.556 -13.971 1.00 94.00 106 PRO A CA 1
ATOM 802 C C . PRO A 1 106 ? 5.336 -16.964 -15.231 1.00 94.00 106 PRO A C 1
ATOM 804 O O . PRO A 1 106 ? 4.200 -16.532 -15.403 1.00 94.00 106 PRO A O 1
ATOM 807 N N . ALA A 1 107 ? 5.873 -17.862 -16.066 1.00 90.44 107 ALA A N 1
ATOM 808 C CA . ALA A 1 107 ? 5.271 -18.255 -17.356 1.00 90.44 107 ALA A CA 1
ATOM 809 C C . ALA A 1 107 ? 3.767 -18.620 -17.298 1.00 90.44 107 ALA A C 1
ATOM 811 O O . ALA A 1 107 ? 3.018 -18.314 -18.224 1.00 90.44 107 ALA A O 1
ATOM 812 N N . HIS A 1 108 ? 3.318 -19.225 -16.194 1.00 88.81 108 HIS A N 1
ATOM 813 C CA . HIS A 1 108 ? 1.918 -19.602 -15.952 1.00 88.81 108 HIS A CA 1
ATOM 814 C C . HIS A 1 108 ? 1.305 -18.895 -14.729 1.00 88.81 108 HIS A C 1
ATOM 816 O O . HIS A 1 108 ? 0.346 -19.384 -14.140 1.00 88.81 108 HIS A O 1
ATOM 822 N N . GLY A 1 109 ? 1.880 -17.764 -14.314 1.00 93.56 109 GLY A N 1
ATOM 823 C CA . GLY A 1 109 ? 1.378 -16.957 -13.205 1.00 93.56 109 GLY A CA 1
ATOM 824 C C . GLY A 1 109 ? 0.257 -16.001 -13.613 1.00 93.56 109 GLY A C 1
ATOM 825 O O . GLY A 1 109 ? 0.023 -15.763 -14.806 1.00 93.56 109 GLY A O 1
ATOM 826 N N . ALA A 1 110 ? -0.391 -15.420 -12.602 1.00 96.81 110 ALA A N 1
ATOM 827 C CA . ALA A 1 110 ? -1.373 -14.353 -12.769 1.00 96.81 110 ALA A CA 1
ATOM 828 C C . ALA A 1 110 ? -0.778 -13.158 -13.528 1.00 96.81 110 ALA A C 1
ATOM 830 O O . ALA A 1 110 ? 0.417 -12.875 -13.448 1.00 96.81 110 ALA A O 1
ATOM 831 N N . THR A 1 111 ? -1.605 -12.423 -14.263 1.00 96.88 111 THR A N 1
ATOM 832 C CA . THR A 1 111 ? -1.144 -11.234 -14.996 1.00 96.88 111 THR A CA 1
ATOM 833 C C . THR A 1 111 ? -0.939 -10.018 -14.099 1.00 96.88 111 THR A C 1
ATOM 835 O O . THR A 1 111 ? -0.340 -9.029 -14.531 1.00 96.88 111 THR A O 1
ATOM 838 N N . THR A 1 112 ? -1.438 -10.076 -12.865 1.00 98.06 112 THR A N 1
ATOM 839 C CA . THR A 1 112 ? -1.491 -8.939 -11.948 1.00 98.06 112 THR A CA 1
ATOM 840 C C . THR 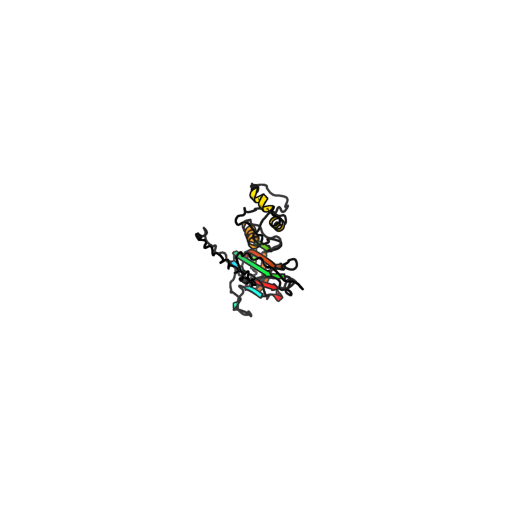A 1 112 ? -1.167 -9.385 -10.527 1.00 98.06 112 THR A C 1
ATOM 842 O O . THR A 1 112 ? -1.727 -10.363 -10.029 1.00 98.06 112 THR A O 1
ATOM 845 N N . ALA A 1 113 ? -0.302 -8.625 -9.854 1.00 98.25 113 ALA A N 1
ATOM 846 C CA . ALA A 1 113 ? -0.216 -8.634 -8.398 1.00 98.25 113 ALA A CA 1
ATOM 847 C C . ALA A 1 113 ? -1.021 -7.454 -7.846 1.00 98.25 113 ALA A C 1
ATOM 849 O O . ALA A 1 113 ? -0.773 -6.308 -8.211 1.00 98.25 113 ALA A O 1
ATOM 850 N N . TRP A 1 114 ? -1.997 -7.716 -6.987 1.00 98.56 114 TRP A N 1
ATOM 851 C CA . TRP A 1 114 ? -2.784 -6.685 -6.317 1.00 98.56 114 TRP A CA 1
ATOM 852 C C . TRP A 1 114 ? -2.203 -6.385 -4.944 1.00 98.56 114 TRP A C 1
ATOM 854 O O . TRP A 1 114 ? -1.966 -7.308 -4.172 1.00 98.56 114 TRP A O 1
ATOM 864 N N . LEU A 1 115 ? -2.024 -5.103 -4.639 1.00 98.50 115 LEU A N 1
ATOM 865 C CA . LEU A 1 115 ? -1.657 -4.602 -3.321 1.00 98.50 115 LEU A CA 1
ATOM 866 C C . LEU A 1 115 ? -2.899 -4.037 -2.636 1.00 98.50 115 LEU A C 1
ATOM 868 O O . LEU A 1 115 ? -3.465 -3.039 -3.092 1.00 98.50 115 LEU A O 1
ATOM 872 N N . ALA A 1 116 ? -3.330 -4.681 -1.557 1.00 98.38 116 ALA A N 1
ATOM 873 C CA . ALA A 1 116 ? -4.454 -4.245 -0.745 1.00 98.38 116 ALA A CA 1
ATOM 874 C C . ALA A 1 116 ? -3.954 -3.660 0.579 1.00 98.38 116 ALA A C 1
ATOM 876 O O . ALA A 1 116 ? -3.466 -4.393 1.440 1.00 98.38 116 ALA A O 1
ATOM 877 N N . LEU A 1 117 ? -4.120 -2.347 0.753 1.00 98.62 117 LEU A N 1
ATOM 878 C CA . LEU A 1 117 ? -3.921 -1.689 2.041 1.00 98.62 117 LEU A CA 1
ATOM 879 C C . LEU A 1 117 ? -5.211 -1.814 2.848 1.00 98.62 117 LEU A C 1
ATOM 881 O O . LEU A 1 117 ? -6.219 -1.180 2.530 1.00 98.62 117 LEU A O 1
ATOM 885 N N . LEU A 1 118 ? -5.181 -2.639 3.884 1.00 98.44 118 LEU A N 1
ATOM 886 C CA . LEU A 1 118 ? -6.285 -2.863 4.805 1.00 98.44 118 LEU A CA 1
ATOM 887 C C . LEU A 1 118 ? -6.110 -2.012 6.059 1.00 98.44 118 LEU A C 1
ATOM 889 O O . LEU A 1 118 ? -4.990 -1.827 6.535 1.00 98.44 118 LEU A O 1
ATOM 893 N N . ALA A 1 119 ? -7.224 -1.559 6.626 1.00 98.44 119 ALA A N 1
ATOM 894 C CA . ALA A 1 119 ? -7.253 -0.919 7.931 1.00 98.44 119 ALA A CA 1
ATOM 895 C C . ALA A 1 119 ? -8.353 -1.505 8.813 1.00 98.44 119 ALA A C 1
ATOM 897 O O . ALA A 1 119 ? -9.494 -1.678 8.379 1.00 98.44 119 ALA A O 1
ATOM 898 N N . GLY A 1 120 ? -7.985 -1.817 10.052 1.00 97.81 120 GLY A N 1
ATOM 899 C CA . GLY A 1 120 ? -8.862 -2.361 11.077 1.00 97.81 120 GLY A CA 1
ATOM 900 C C . GLY A 1 120 ? -9.123 -1.347 12.181 1.00 97.81 120 GLY A C 1
ATOM 901 O O . GLY A 1 120 ? -8.185 -0.765 12.728 1.00 97.81 120 GLY A O 1
ATOM 902 N N . ASN A 1 121 ? -10.393 -1.184 12.536 1.00 98.00 121 ASN A N 1
ATOM 903 C CA . ASN A 1 121 ? -10.842 -0.460 13.714 1.00 98.00 121 ASN A CA 1
ATOM 904 C C . ASN A 1 121 ? -11.358 -1.462 14.755 1.00 98.00 121 ASN A C 1
ATOM 906 O O . ASN A 1 121 ? -12.430 -2.035 14.581 1.00 98.00 121 ASN A O 1
ATOM 910 N N . ALA A 1 122 ? -10.595 -1.659 15.830 1.00 95.75 122 ALA A N 1
ATOM 911 C CA . ALA A 1 122 ? -10.976 -2.515 16.958 1.00 95.75 122 ALA A CA 1
ATOM 912 C C . ALA A 1 122 ? -11.659 -1.740 18.103 1.00 95.75 122 ALA A C 1
ATOM 914 O O . ALA A 1 122 ? -11.914 -2.310 19.161 1.00 95.75 122 ALA A O 1
ATOM 915 N N . ALA A 1 123 ? -11.888 -0.434 17.936 1.00 95.00 123 ALA A N 1
ATOM 916 C CA . ALA A 1 123 ? -12.542 0.396 18.936 1.00 95.00 123 ALA A CA 1
ATOM 917 C C . ALA A 1 123 ? -14.071 0.346 18.798 1.00 95.00 123 ALA A C 1
ATOM 919 O O . ALA A 1 123 ? -14.613 0.062 17.729 1.00 95.00 123 ALA A O 1
ATOM 920 N N . ASP A 1 124 ? -14.760 0.721 19.877 1.00 97.69 124 ASP A N 1
ATOM 921 C CA . ASP A 1 124 ? -16.224 0.830 19.924 1.00 97.69 124 ASP A CA 1
ATOM 922 C C . ASP A 1 124 ? -16.769 2.073 19.204 1.00 97.69 124 ASP A C 1
ATOM 924 O O . ASP A 1 124 ? -17.976 2.212 19.017 1.00 97.69 124 ASP A O 1
ATOM 928 N N . GLN A 1 125 ? -15.885 2.989 18.802 1.00 97.69 125 GLN A N 1
ATOM 929 C CA . GLN A 1 125 ? -16.238 4.228 18.117 1.00 97.69 125 GLN A CA 1
ATOM 930 C C . GLN A 1 125 ? -15.768 4.200 16.662 1.00 97.69 125 GLN A C 1
ATOM 932 O O . GLN A 1 125 ? -14.736 3.597 16.358 1.00 97.69 125 GLN A O 1
ATOM 937 N N . PRO A 1 126 ? -16.498 4.850 15.739 1.00 98.44 126 PRO A N 1
ATOM 938 C CA . PRO A 1 126 ? -16.047 4.982 14.365 1.00 98.44 126 PRO A CA 1
ATOM 939 C C . PRO A 1 126 ? -14.757 5.807 14.297 1.00 98.44 126 PRO A C 1
ATOM 941 O O . PRO A 1 126 ? -14.615 6.813 14.992 1.00 98.44 126 PRO A O 1
ATOM 944 N N . VAL A 1 127 ? -13.845 5.409 13.414 1.00 98.75 127 VAL A N 1
ATOM 945 C CA . VAL A 1 127 ? -12.577 6.109 13.175 1.00 98.75 127 VAL A CA 1
ATOM 946 C C . VAL A 1 127 ? -12.551 6.664 11.758 1.00 98.75 127 VAL A C 1
ATOM 948 O O . VAL A 1 127 ? -12.927 5.977 10.810 1.00 98.75 127 VAL A O 1
ATOM 951 N N . THR A 1 128 ? -12.097 7.904 11.605 1.00 98.75 128 THR A N 1
ATOM 952 C CA . THR A 1 128 ? -11.871 8.534 10.304 1.00 98.75 128 THR A CA 1
ATOM 953 C C . THR A 1 128 ? -10.376 8.603 10.028 1.00 98.75 128 THR A C 1
ATOM 955 O O . THR A 1 128 ? -9.620 9.132 10.843 1.00 98.75 128 THR A O 1
ATOM 958 N N . ILE A 1 129 ? -9.962 8.102 8.866 1.00 98.81 129 ILE A N 1
ATOM 959 C CA . ILE A 1 129 ? -8.618 8.298 8.319 1.00 98.81 129 ILE A CA 1
ATOM 960 C C . ILE A 1 129 ? -8.722 9.351 7.218 1.00 98.81 129 ILE A C 1
ATOM 962 O O . ILE A 1 129 ? -9.466 9.159 6.260 1.00 98.81 129 ILE A O 1
ATOM 966 N N . THR A 1 130 ? -7.975 10.441 7.338 1.00 98.75 130 THR A N 1
ATOM 967 C CA . THR A 1 130 ? -7.919 11.529 6.355 1.00 98.75 130 THR A CA 1
ATOM 968 C C . THR A 1 130 ? -6.595 11.486 5.607 1.00 98.75 130 THR A C 1
ATOM 970 O O . THR A 1 130 ? -5.538 11.323 6.220 1.00 98.75 130 THR A O 1
ATOM 973 N N . VAL A 1 131 ? -6.642 11.662 4.288 1.00 98.19 131 VAL A N 1
ATOM 974 C CA . VAL A 1 131 ? -5.456 11.795 3.440 1.00 98.19 131 VAL A CA 1
ATOM 975 C C . VAL A 1 131 ? -4.997 13.244 3.443 1.00 98.19 131 VAL A C 1
ATOM 977 O O . VAL A 1 131 ? -5.722 14.131 3.007 1.00 98.19 131 VAL A O 1
ATOM 980 N N . GLN A 1 132 ? -3.780 13.481 3.924 1.00 96.50 132 GLN A N 1
ATOM 981 C CA . GLN A 1 132 ? -3.117 14.782 3.817 1.00 96.50 132 GLN A CA 1
ATOM 982 C C . GLN A 1 132 ? -2.417 14.910 2.467 1.00 96.50 132 GLN A C 1
ATOM 984 O O . GLN A 1 132 ? -2.429 15.969 1.852 1.00 96.50 132 GLN A O 1
ATOM 989 N N . GLN A 1 133 ? -1.802 13.816 2.016 1.00 95.88 133 GLN A N 1
ATOM 990 C CA . GLN A 1 133 ? -1.134 13.741 0.726 1.00 95.88 133 GLN A CA 1
ATOM 991 C C . GLN A 1 133 ? -0.991 12.283 0.301 1.00 95.88 133 GLN A C 1
ATOM 993 O O . GLN A 1 133 ? -0.726 11.424 1.142 1.00 95.88 133 GLN A O 1
ATOM 998 N N . ALA A 1 134 ? -1.138 11.980 -0.986 1.00 96.38 134 ALA A N 1
ATOM 999 C CA . ALA A 1 134 ? -1.027 10.606 -1.460 1.00 96.38 134 ALA A CA 1
ATOM 1000 C C . ALA A 1 134 ? -0.494 10.533 -2.883 1.00 96.38 134 ALA A C 1
ATOM 1002 O O . ALA A 1 134 ? -1.056 11.134 -3.793 1.00 96.38 134 ALA A O 1
ATOM 1003 N N . ALA A 1 135 ? 0.550 9.739 -3.092 1.00 96.44 135 ALA A N 1
ATOM 1004 C CA . ALA A 1 135 ? 1.111 9.506 -4.411 1.00 96.44 135 ALA A CA 1
ATOM 1005 C C . ALA A 1 135 ? 1.371 8.016 -4.647 1.00 96.44 135 ALA A C 1
ATOM 1007 O O . ALA A 1 135 ? 1.881 7.305 -3.782 1.00 96.44 135 ALA A O 1
ATOM 1008 N N . THR A 1 136 ? 1.035 7.541 -5.844 1.00 97.31 136 THR A N 1
ATOM 1009 C CA . THR A 1 136 ? 1.360 6.193 -6.311 1.00 97.31 136 THR A CA 1
ATOM 1010 C C . THR A 1 136 ? 1.812 6.235 -7.769 1.00 97.31 136 THR A C 1
ATOM 1012 O O . THR A 1 136 ? 1.365 7.073 -8.555 1.00 97.31 136 THR A O 1
ATOM 1015 N N . ALA A 1 137 ? 2.744 5.361 -8.130 1.00 95.12 137 ALA A N 1
ATOM 1016 C CA . ALA A 1 137 ? 3.291 5.276 -9.478 1.00 95.12 137 ALA A CA 1
ATOM 1017 C C . ALA A 1 137 ? 3.675 3.838 -9.808 1.00 95.12 137 ALA A C 1
ATOM 1019 O O . ALA A 1 137 ? 4.248 3.145 -8.965 1.00 95.12 137 ALA A O 1
ATOM 1020 N N . LEU A 1 138 ? 3.411 3.425 -11.043 1.00 94.12 138 LEU A N 1
ATOM 1021 C CA . LEU A 1 138 ? 3.990 2.227 -11.631 1.00 94.12 138 LEU A CA 1
ATOM 1022 C C . LEU A 1 138 ? 5.381 2.516 -12.200 1.00 94.12 138 LEU A C 1
ATOM 1024 O O . LEU A 1 138 ? 5.668 3.626 -12.649 1.00 94.12 138 LEU A O 1
ATOM 1028 N N . SER A 1 139 ? 6.234 1.499 -12.252 1.00 91.00 139 SER A N 1
ATOM 1029 C CA . SER A 1 139 ? 7.448 1.558 -13.065 1.00 91.00 139 SER A CA 1
ATOM 1030 C C . SER A 1 139 ? 7.071 1.746 -14.536 1.00 91.00 139 SER A C 1
ATOM 1032 O O . SER A 1 139 ? 7.614 2.609 -15.216 1.00 91.00 139 SER A O 1
ATOM 1034 N N . GLN A 1 140 ? 6.088 1.000 -15.042 1.00 87.94 140 GLN A N 1
ATOM 1035 C CA . GLN A 1 140 ? 5.580 1.155 -16.404 1.00 87.94 140 GLN A CA 1
ATOM 1036 C C . GLN A 1 140 ? 4.054 1.313 -16.368 1.00 87.94 140 GLN A C 1
ATOM 1038 O O . GLN A 1 140 ? 3.383 0.445 -15.806 1.00 87.94 140 GLN A O 1
ATOM 1043 N N . PRO A 1 141 ? 3.473 2.358 -16.985 1.00 85.62 141 PRO A N 1
ATOM 1044 C CA . PRO A 1 141 ? 4.123 3.330 -17.870 1.00 85.62 141 PRO A CA 1
ATOM 1045 C C . PRO A 1 141 ? 4.677 4.582 -17.162 1.00 85.62 141 PRO A C 1
ATOM 1047 O O . PRO A 1 141 ? 5.326 5.389 -17.819 1.00 85.62 141 PRO A O 1
ATOM 1050 N N . ASP A 1 142 ? 4.418 4.769 -15.862 1.00 84.12 142 ASP A N 1
ATOM 1051 C CA . ASP A 1 142 ? 4.531 6.100 -15.243 1.00 84.12 142 ASP A CA 1
ATOM 1052 C C . ASP A 1 142 ? 5.969 6.592 -15.021 1.00 84.12 142 ASP A C 1
ATOM 1054 O O . ASP A 1 142 ? 6.215 7.798 -15.071 1.00 84.12 142 ASP A O 1
ATOM 1058 N N . ALA A 1 143 ? 6.902 5.693 -14.695 1.00 86.25 143 ALA A N 1
ATOM 1059 C CA . ALA A 1 143 ? 8.267 6.053 -14.310 1.00 86.25 143 ALA A CA 1
ATOM 1060 C C . ALA A 1 143 ? 9.267 4.923 -14.610 1.00 86.25 143 ALA A C 1
ATOM 1062 O O . ALA A 1 143 ? 9.735 4.248 -13.683 1.00 86.25 143 ALA A O 1
ATOM 1063 N N . PRO A 1 144 ? 9.590 4.681 -15.892 1.00 81.38 144 PRO A N 1
ATOM 1064 C CA . PRO A 1 144 ? 10.457 3.577 -16.267 1.00 81.38 144 PRO A CA 1
ATOM 1065 C C . PRO A 1 144 ? 11.877 3.766 -15.737 1.00 81.38 144 PRO A C 1
ATOM 1067 O O . PRO A 1 144 ? 12.380 4.884 -15.642 1.00 81.38 144 PRO A O 1
ATOM 1070 N N . PHE A 1 145 ? 12.551 2.654 -15.443 1.00 78.56 145 PHE A N 1
ATOM 1071 C CA . PHE A 1 145 ? 13.977 2.666 -15.136 1.00 78.56 145 PHE A CA 1
ATOM 1072 C C . PHE A 1 145 ? 14.761 2.956 -16.415 1.00 78.56 145 PHE A C 1
ATOM 1074 O O . PHE A 1 145 ? 14.944 2.085 -17.266 1.00 78.56 145 PHE A O 1
ATOM 1081 N N . LEU A 1 146 ? 15.184 4.208 -16.564 1.00 73.69 146 LEU A N 1
ATOM 1082 C CA . LEU A 1 146 ? 15.991 4.666 -17.687 1.00 73.69 146 LEU A CA 1
ATOM 1083 C C . LEU A 1 146 ? 17.460 4.765 -17.259 1.00 73.69 146 LEU A C 1
ATOM 1085 O O . LEU A 1 146 ? 17.739 5.096 -16.105 1.00 73.69 146 LEU A O 1
ATOM 1089 N N . PRO A 1 147 ? 18.418 4.521 -18.169 1.00 71.00 147 PRO A N 1
ATOM 1090 C CA . PRO A 1 147 ? 19.810 4.855 -17.914 1.00 71.00 147 PRO A CA 1
ATOM 1091 C C . PRO A 1 147 ? 19.934 6.381 -17.835 1.00 71.00 147 PRO A C 1
ATOM 1093 O O . PRO A 1 147 ? 19.934 7.074 -18.853 1.00 71.00 147 PRO A O 1
ATOM 1096 N N . LEU A 1 148 ? 19.985 6.910 -16.613 1.00 71.31 148 LEU A N 1
ATOM 1097 C CA . LEU A 1 148 ? 20.144 8.339 -16.361 1.00 71.31 148 LEU A CA 1
ATOM 1098 C C . LEU A 1 148 ? 21.624 8.685 -16.143 1.00 71.31 148 LEU A C 1
ATOM 1100 O O . LEU A 1 148 ? 22.372 7.873 -15.590 1.00 71.31 148 LEU A O 1
ATOM 1104 N N . PRO A 1 149 ? 22.073 9.886 -16.554 1.00 71.62 149 PRO A N 1
ATOM 1105 C CA . PRO A 1 149 ? 23.389 10.379 -16.168 1.00 71.62 149 PRO A CA 1
ATOM 1106 C C . PRO A 1 149 ? 23.484 10.515 -14.640 1.00 71.62 149 PRO A C 1
ATOM 1108 O O . PRO A 1 149 ? 22.480 10.706 -13.958 1.00 71.62 149 PRO A O 1
ATOM 1111 N N . SER A 1 150 ? 24.705 10.482 -14.102 1.00 71.06 150 SER A N 1
ATOM 1112 C CA . SER A 1 150 ? 24.955 10.638 -12.659 1.00 71.06 150 SER A CA 1
ATOM 1113 C C . SER A 1 150 ? 24.505 11.988 -12.092 1.00 71.06 150 SER A C 1
ATOM 1115 O O . SER A 1 150 ? 24.267 12.094 -10.892 1.00 71.06 150 SER A O 1
ATOM 1117 N N . PHE A 1 151 ? 24.381 13.005 -12.948 1.00 64.94 151 PHE A N 1
ATOM 1118 C CA . PHE A 1 151 ? 23.826 14.311 -12.622 1.00 64.94 151 PHE A CA 1
ATOM 1119 C C . PHE A 1 151 ? 22.802 14.702 -13.680 1.00 64.94 151 PHE A C 1
ATOM 1121 O O . PHE A 1 151 ? 23.098 14.707 -14.880 1.00 64.94 151 PHE A O 1
ATOM 1128 N N . LEU A 1 152 ? 21.613 15.063 -13.219 1.00 65.38 152 LEU A N 1
ATOM 1129 C CA . LEU A 1 152 ? 20.530 15.576 -14.039 1.00 65.38 152 LEU A CA 1
ATOM 1130 C C . LEU A 1 152 ? 19.935 16.786 -13.317 1.00 65.38 152 LEU A C 1
ATOM 1132 O O . LEU A 1 152 ? 19.719 16.728 -12.108 1.00 65.38 152 LEU A O 1
ATOM 1136 N N . GLU A 1 153 ? 19.708 17.880 -14.043 1.00 61.81 153 GLU A N 1
ATOM 1137 C CA . GLU A 1 153 ? 18.950 19.008 -13.496 1.00 61.81 153 GLU A CA 1
ATOM 1138 C C . GLU A 1 153 ? 17.514 18.549 -13.213 1.00 61.81 153 GLU A C 1
ATOM 1140 O O . GLU A 1 153 ? 16.918 17.820 -14.009 1.00 61.81 153 GLU A O 1
ATOM 1145 N N . GLU A 1 154 ? 16.968 18.946 -12.064 1.00 57.12 154 GLU A N 1
ATOM 1146 C CA . GLU A 1 154 ? 15.596 18.617 -11.681 1.00 57.12 154 GLU A CA 1
ATOM 1147 C C . GLU A 1 154 ? 14.627 19.235 -12.701 1.00 57.12 154 GLU A C 1
ATOM 1149 O O . GLU A 1 154 ? 14.405 20.448 -12.731 1.00 57.12 154 GLU A O 1
ATOM 1154 N N . ASN A 1 155 ? 14.035 18.396 -13.552 1.00 56.38 155 ASN A N 1
ATOM 1155 C CA . ASN A 1 155 ? 13.009 18.824 -14.493 1.00 56.38 155 ASN A CA 1
ATOM 1156 C C . ASN A 1 155 ? 11.690 19.026 -13.740 1.00 56.38 155 ASN A C 1
ATOM 1158 O O . ASN A 1 155 ? 10.840 18.136 -13.690 1.00 56.38 155 ASN A O 1
ATOM 1162 N N . LEU A 1 156 ? 11.502 20.224 -13.182 1.00 51.12 156 LEU A N 1
ATOM 1163 C CA . LEU A 1 156 ? 10.234 20.711 -12.627 1.00 51.12 156 LEU A CA 1
ATOM 1164 C C . LEU A 1 156 ? 9.224 21.017 -13.750 1.00 51.12 156 LEU A C 1
ATOM 1166 O O . LEU A 1 156 ? 8.709 22.133 -13.885 1.00 51.12 156 LEU A O 1
ATOM 1170 N N . ALA A 1 157 ? 8.959 20.041 -14.616 1.00 44.81 157 ALA A N 1
ATOM 1171 C CA . ALA A 1 157 ? 7.857 20.123 -15.553 1.00 44.81 157 ALA A CA 1
ATOM 1172 C C . ALA A 1 157 ? 6.546 19.968 -14.761 1.00 44.81 157 ALA A C 1
ATOM 1174 O O . ALA A 1 157 ? 6.163 18.855 -14.409 1.00 44.81 157 ALA A O 1
ATOM 1175 N N . ALA A 1 158 ? 5.891 21.084 -14.420 1.00 40.94 158 ALA A N 1
ATOM 1176 C CA . ALA A 1 158 ? 4.478 21.083 -14.072 1.00 40.94 158 ALA A CA 1
ATOM 1177 C C . ALA A 1 158 ? 3.733 20.303 -15.159 1.00 40.94 158 ALA A C 1
ATOM 1179 O O . ALA A 1 158 ? 3.929 20.561 -16.349 1.00 40.94 158 ALA A O 1
ATOM 1180 N N . ALA A 1 159 ? 2.930 19.325 -14.749 1.00 41.78 159 ALA A N 1
ATOM 1181 C CA . ALA A 1 159 ? 1.884 18.832 -15.615 1.00 41.78 159 ALA A CA 1
ATOM 1182 C C . ALA A 1 159 ? 0.944 20.023 -15.827 1.00 41.78 159 ALA A C 1
ATOM 1184 O O . ALA A 1 159 ? 0.250 20.413 -14.892 1.00 41.78 159 ALA A O 1
ATOM 1185 N N . ASP A 1 160 ? 0.985 20.634 -17.010 1.00 37.97 160 ASP A N 1
ATOM 1186 C CA . ASP A 1 160 ? -0.075 21.529 -17.465 1.00 37.97 160 ASP A CA 1
ATOM 1187 C C . ASP A 1 160 ? -1.347 20.677 -17.562 1.00 37.97 160 ASP A C 1
ATOM 1189 O O . ASP A 1 160 ? -1.652 20.079 -18.594 1.00 37.97 160 ASP A O 1
ATOM 1193 N N . GLU A 1 161 ? -2.055 20.525 -16.446 1.00 40.31 161 GLU A N 1
ATOM 1194 C CA . GLU A 1 161 ? -3.477 20.250 -16.508 1.00 40.31 161 GLU A CA 1
ATOM 1195 C C . GLU A 1 161 ? -4.140 21.602 -16.713 1.00 40.31 161 GLU A C 1
ATOM 1197 O O . GLU A 1 161 ? -4.089 22.467 -15.843 1.00 40.31 161 GLU A O 1
ATOM 1202 N N . ASP A 1 162 ? -4.695 21.767 -17.909 1.00 36.75 162 ASP A N 1
ATOM 1203 C CA . ASP A 1 162 ? -5.586 22.839 -18.333 1.00 36.75 162 ASP A CA 1
ATOM 1204 C C . ASP A 1 162 ? -6.782 22.955 -17.370 1.00 36.75 162 ASP A C 1
ATOM 1206 O O . ASP A 1 162 ? -7.884 22.484 -17.633 1.00 36.75 162 ASP A O 1
ATOM 1210 N N . HIS A 1 163 ? -6.545 23.525 -16.193 1.00 37.78 163 HIS A N 1
ATOM 1211 C CA . HIS A 1 163 ? -7.572 24.093 -15.344 1.00 37.78 163 HIS A CA 1
ATOM 1212 C C . HIS A 1 163 ? -7.460 25.592 -15.534 1.00 37.78 163 HIS A C 1
ATOM 1214 O O . HIS A 1 163 ? -6.640 26.267 -14.909 1.00 37.78 163 HIS A O 1
ATOM 1220 N N . GLY A 1 164 ? -8.267 26.087 -16.473 1.00 34.62 164 GLY A N 1
ATOM 1221 C CA . GLY A 1 164 ? -8.511 27.506 -16.622 1.00 34.62 164 GLY A CA 1
ATOM 1222 C C . GLY A 1 164 ? -8.751 28.129 -15.249 1.00 34.62 164 GLY A C 1
ATOM 1223 O O . GLY A 1 164 ? -9.583 27.649 -14.481 1.00 34.62 164 GLY A O 1
ATOM 1224 N N . ASP A 1 165 ? -8.010 29.207 -15.006 1.00 39.91 165 ASP A N 1
ATOM 1225 C CA . ASP A 1 165 ? -8.099 30.106 -13.859 1.00 39.91 165 ASP A CA 1
ATOM 1226 C C . ASP A 1 165 ? -7.254 29.721 -12.624 1.00 39.91 165 ASP A C 1
ATOM 1228 O O . ASP A 1 165 ? -7.715 29.063 -11.697 1.00 39.91 165 ASP A O 1
ATOM 1232 N N . THR A 1 166 ? -5.989 30.173 -12.578 1.00 33.72 166 THR A N 1
ATOM 1233 C CA . THR A 1 166 ? -5.515 31.157 -11.575 1.00 33.72 166 THR A CA 1
ATOM 1234 C C . THR A 1 166 ? -4.009 31.476 -11.685 1.00 33.72 166 THR A C 1
ATOM 1236 O O . THR A 1 166 ? -3.137 30.622 -11.603 1.00 33.72 166 THR A O 1
ATOM 1239 N N . VAL A 1 167 ? -3.740 32.779 -11.825 1.00 31.86 167 VAL A N 1
ATOM 1240 C CA . VAL A 1 167 ? -2.562 33.565 -11.400 1.00 31.86 167 VAL A CA 1
ATOM 1241 C C . VAL A 1 167 ? -1.156 33.071 -11.791 1.00 31.86 167 VAL A C 1
ATOM 1243 O O . VAL A 1 167 ? -0.470 32.336 -11.084 1.00 31.86 167 VAL A O 1
ATOM 1246 N N . A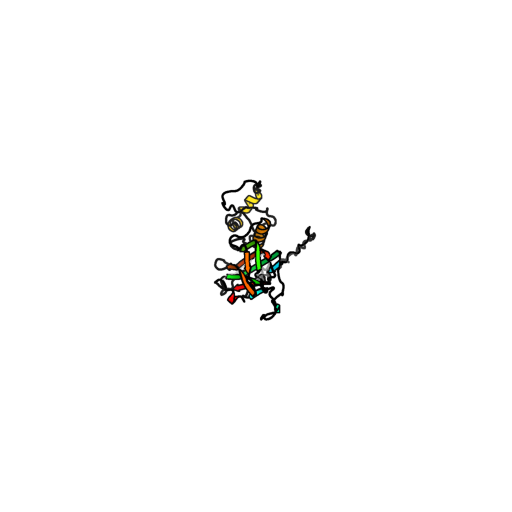LA A 1 168 ? -0.658 33.668 -12.874 1.00 37.81 168 ALA A N 1
ATOM 1247 C CA . ALA A 1 168 ? 0.749 33.742 -13.235 1.00 37.81 168 ALA A CA 1
ATOM 1248 C C . ALA A 1 168 ? 1.591 34.404 -12.128 1.00 37.81 168 ALA A C 1
ATOM 1250 O O . ALA A 1 168 ? 1.576 35.625 -11.996 1.00 37.81 168 ALA A O 1
ATOM 1251 N N . ASN A 1 169 ? 2.362 33.619 -11.368 1.00 31.89 169 ASN A N 1
ATOM 1252 C CA . ASN A 1 169 ? 3.656 34.071 -10.848 1.00 31.89 169 ASN A CA 1
ATOM 1253 C C . ASN A 1 169 ? 4.533 32.903 -10.362 1.00 31.89 169 ASN A C 1
ATOM 1255 O O . ASN A 1 169 ? 4.704 32.666 -9.170 1.00 31.89 169 ASN A O 1
ATOM 1259 N N . SER A 1 170 ? 5.140 32.172 -11.292 1.00 32.28 170 SER A N 1
ATOM 1260 C CA . SER A 1 170 ? 6.400 31.486 -11.004 1.00 32.28 170 SER A CA 1
ATOM 1261 C C . SER A 1 170 ? 7.366 31.793 -12.142 1.00 32.28 170 SER A C 1
ATOM 1263 O O . SER A 1 170 ? 7.167 31.384 -13.284 1.00 32.28 170 SER A O 1
ATOM 1265 N N . PHE A 1 171 ? 8.393 32.596 -11.853 1.00 31.67 171 PHE A N 1
ATOM 1266 C CA . PHE A 1 171 ? 9.493 32.811 -12.786 1.00 31.67 171 PHE A CA 1
ATOM 1267 C C . PHE A 1 171 ? 10.180 31.466 -13.016 1.00 31.67 171 PHE A C 1
ATOM 1269 O O . PHE A 1 171 ? 10.872 30.941 -12.145 1.00 31.67 171 PHE A O 1
ATOM 1276 N N . ARG A 1 172 ? 9.944 30.890 -14.192 1.00 48.69 172 ARG A N 1
ATOM 1277 C CA . ARG A 1 172 ? 10.525 29.623 -14.621 1.00 48.69 172 ARG A CA 1
ATOM 1278 C C . ARG A 1 172 ? 11.814 29.931 -15.371 1.00 48.69 172 ARG A C 1
ATOM 1280 O O . ARG A 1 172 ? 11.779 30.597 -16.404 1.00 48.69 172 ARG A O 1
ATOM 1287 N N . ALA A 1 173 ? 12.953 29.474 -14.859 1.00 41.69 173 ALA A N 1
ATOM 1288 C CA . ALA A 1 173 ? 14.182 29.515 -15.640 1.00 41.69 173 ALA A CA 1
ATOM 1289 C C . ALA A 1 173 ? 14.021 28.567 -16.845 1.00 41.69 173 ALA A C 1
ATOM 1291 O O . ALA A 1 173 ? 13.563 27.435 -16.655 1.00 41.69 173 ALA A O 1
ATOM 1292 N N . PRO A 1 174 ? 14.344 28.995 -18.078 1.00 45.47 174 PRO A N 1
ATOM 1293 C CA . PRO A 1 174 ? 14.378 28.078 -19.208 1.00 45.47 174 PRO A CA 1
ATOM 1294 C C . PRO A 1 174 ? 15.381 26.958 -18.917 1.00 45.47 174 PRO A C 1
ATOM 1296 O O . PRO A 1 174 ? 16.435 27.205 -18.326 1.00 45.47 174 PRO A O 1
ATOM 1299 N N . LEU A 1 175 ? 15.048 25.730 -19.332 1.00 50.41 175 LEU A N 1
ATOM 1300 C CA . LEU A 1 175 ? 15.986 24.609 -19.280 1.00 50.41 175 LEU A CA 1
ATOM 1301 C C . LEU A 1 175 ? 17.301 25.033 -19.937 1.00 50.41 175 LEU A C 1
ATOM 1303 O O . LEU A 1 175 ? 17.296 25.643 -21.010 1.00 50.41 175 LEU A O 1
ATOM 1307 N N . SER A 1 176 ? 18.426 24.693 -19.310 1.00 54.50 176 SER A N 1
ATOM 1308 C CA . SER A 1 176 ? 19.724 24.902 -19.939 1.00 54.50 176 SER A CA 1
ATOM 1309 C C . SER A 1 176 ? 19.759 24.175 -21.292 1.00 54.50 176 SER A C 1
ATOM 1311 O O . SER A 1 176 ? 19.183 23.095 -21.454 1.00 54.50 176 SER A O 1
ATOM 1313 N N . THR A 1 177 ? 20.462 24.725 -22.285 1.00 54.44 177 THR A N 1
ATOM 1314 C CA . THR A 1 177 ? 20.614 24.088 -23.609 1.00 54.44 177 THR A CA 1
ATOM 1315 C C . THR A 1 177 ? 21.159 22.655 -23.491 1.00 54.44 177 THR A C 1
ATOM 1317 O O . THR A 1 177 ? 20.818 21.778 -24.282 1.00 54.44 177 THR A O 1
ATOM 1320 N N . ALA A 1 178 ? 21.959 22.392 -22.451 1.00 51.94 178 ALA A N 1
ATOM 1321 C CA . ALA A 1 178 ? 22.469 21.068 -22.117 1.00 51.94 178 ALA A CA 1
ATOM 1322 C C . ALA A 1 178 ? 21.388 20.117 -21.569 1.00 51.94 178 ALA A C 1
ATOM 1324 O O . ALA A 1 178 ? 21.407 18.931 -21.898 1.00 51.94 178 ALA A O 1
ATOM 1325 N N . ALA A 1 179 ? 20.446 20.603 -20.755 1.00 52.03 179 ALA A N 1
ATOM 1326 C CA . ALA A 1 179 ? 19.303 19.818 -20.288 1.00 52.03 179 ALA A CA 1
ATOM 1327 C C . ALA A 1 179 ? 18.345 19.478 -21.441 1.00 52.03 179 ALA A C 1
ATOM 1329 O O . ALA A 1 179 ? 17.946 18.320 -21.585 1.00 52.03 179 ALA A O 1
ATOM 1330 N N . ALA A 1 180 ? 18.063 20.445 -22.321 1.00 55.53 180 ALA A N 1
ATOM 1331 C CA . ALA A 1 180 ? 17.225 20.244 -23.504 1.00 55.53 180 ALA A CA 1
ATOM 1332 C C . ALA A 1 180 ? 17.818 19.203 -24.477 1.00 55.53 180 ALA A C 1
ATOM 1334 O O . ALA A 1 180 ? 17.126 18.279 -24.898 1.00 55.53 180 ALA A O 1
ATOM 1335 N N . ALA A 1 181 ? 19.122 19.276 -24.764 1.00 54.34 181 ALA A N 1
ATOM 1336 C CA . ALA A 1 181 ? 19.793 18.314 -25.643 1.00 54.34 181 ALA A CA 1
ATOM 1337 C C . ALA A 1 181 ? 19.860 16.887 -25.058 1.00 54.34 181 ALA A C 1
ATOM 1339 O O . ALA A 1 181 ? 19.884 15.907 -25.801 1.00 54.34 181 ALA A O 1
ATOM 1340 N N . ARG A 1 182 ? 19.889 16.743 -23.725 1.00 54.16 182 ARG A N 1
ATOM 1341 C CA . ARG A 1 182 ? 19.872 15.431 -23.052 1.00 54.16 182 ARG A CA 1
ATOM 1342 C C . ARG A 1 182 ? 18.483 14.797 -23.066 1.00 54.16 182 ARG A C 1
ATOM 1344 O O . ARG A 1 182 ? 18.385 13.597 -23.295 1.00 54.16 182 ARG A O 1
ATOM 1351 N N . LEU A 1 183 ? 17.427 15.593 -22.893 1.00 52.41 183 LEU A N 1
ATOM 1352 C CA . LEU A 1 183 ? 16.026 15.166 -23.032 1.00 52.41 183 LEU A CA 1
ATOM 1353 C C . LEU A 1 183 ? 15.697 14.624 -24.433 1.00 52.41 183 LEU A C 1
ATOM 1355 O O . LEU A 1 183 ? 14.819 13.775 -24.572 1.00 52.41 183 LEU A O 1
ATOM 1359 N N . ASP A 1 184 ? 16.428 15.074 -25.455 1.00 51.22 184 ASP A N 1
ATOM 1360 C CA . ASP A 1 184 ? 16.229 14.692 -26.854 1.00 51.22 184 ASP A CA 1
ATOM 1361 C C . ASP A 1 184 ? 16.720 13.286 -27.231 1.00 51.22 184 ASP A C 1
ATOM 1363 O O . ASP A 1 184 ? 16.469 12.817 -28.346 1.00 51.22 184 ASP A O 1
ATOM 1367 N N . GLN A 1 185 ? 17.352 12.559 -26.306 1.00 53.72 185 GLN A N 1
ATOM 1368 C CA . GLN A 1 185 ? 17.704 11.161 -26.538 1.00 53.72 185 GLN A CA 1
ATOM 1369 C C . GLN A 1 185 ? 16.438 10.286 -26.598 1.00 53.72 185 GLN A C 1
ATOM 1371 O O . GLN A 1 185 ? 15.570 10.337 -25.726 1.00 53.72 185 GLN A O 1
ATOM 1376 N N . ALA A 1 186 ? 16.338 9.436 -27.626 1.00 44.25 186 ALA A N 1
ATOM 1377 C CA . ALA A 1 186 ? 15.152 8.621 -27.913 1.00 44.25 186 ALA A CA 1
ATOM 1378 C C . ALA A 1 186 ? 14.610 7.755 -26.742 1.00 44.25 186 ALA A C 1
ATOM 1380 O O . ALA A 1 186 ? 13.385 7.619 -26.659 1.00 44.25 186 ALA A O 1
ATOM 1381 N N . PRO A 1 187 ? 15.434 7.194 -25.825 1.00 51.19 187 PRO A N 1
ATOM 1382 C CA . PRO A 1 187 ? 14.938 6.481 -24.640 1.00 51.19 187 PRO A CA 1
ATOM 1383 C C . PRO A 1 187 ? 14.256 7.409 -23.626 1.00 51.19 187 PRO A C 1
ATOM 1385 O O . PRO A 1 187 ? 13.249 7.035 -23.030 1.00 51.19 187 PRO A O 1
ATOM 1388 N N . LEU A 1 188 ? 14.775 8.632 -23.467 1.00 49.47 188 LEU A N 1
ATOM 1389 C CA . LEU A 1 188 ? 14.239 9.637 -22.551 1.00 49.47 188 LEU A CA 1
ATOM 1390 C C . LEU A 1 188 ? 12.921 10.195 -23.090 1.00 49.47 188 LEU A C 1
ATOM 1392 O O . LEU A 1 188 ? 11.931 10.173 -22.370 1.00 49.47 188 LEU A O 1
ATOM 1396 N N . ARG A 1 189 ? 12.838 10.533 -24.385 1.00 49.28 189 ARG A N 1
ATOM 1397 C CA . ARG A 1 189 ? 11.579 10.961 -25.032 1.00 49.28 189 ARG A CA 1
ATOM 1398 C C . ARG A 1 189 ? 10.424 9.965 -24.849 1.00 49.28 189 ARG A C 1
ATOM 1400 O O . ARG A 1 189 ? 9.292 10.384 -24.624 1.00 49.28 189 ARG A O 1
ATOM 1407 N N . ARG A 1 190 ? 10.700 8.655 -24.918 1.00 45.69 190 ARG A N 1
ATOM 1408 C CA . ARG A 1 190 ? 9.684 7.594 -24.756 1.00 45.69 190 ARG A CA 1
ATOM 1409 C C . ARG A 1 190 ? 9.219 7.412 -23.306 1.00 45.69 190 ARG A C 1
ATOM 1411 O O . ARG A 1 190 ? 8.062 7.067 -23.097 1.00 45.69 190 ARG A O 1
ATOM 1418 N N . GLY A 1 191 ? 10.084 7.672 -22.323 1.00 43.91 191 GLY A N 1
ATOM 1419 C CA . GLY A 1 191 ? 9.740 7.619 -20.896 1.00 43.91 191 GLY A CA 1
ATOM 1420 C C . GLY A 1 191 ? 9.000 8.852 -20.365 1.00 43.91 191 GLY A C 1
ATOM 1421 O O . GLY A 1 191 ? 8.556 8.843 -19.224 1.00 43.91 191 GLY A O 1
ATOM 1422 N N . LEU A 1 192 ? 8.857 9.905 -21.177 1.00 49.62 192 LEU A N 1
ATOM 1423 C CA . LEU A 1 192 ? 8.311 11.191 -20.740 1.00 49.62 192 LEU A CA 1
ATOM 1424 C C . LEU A 1 192 ? 6.786 11.292 -20.776 1.00 49.62 192 LEU A C 1
ATOM 1426 O O . LEU A 1 192 ? 6.276 12.310 -20.316 1.00 49.62 192 LEU A O 1
ATOM 1430 N N . GLY A 1 193 ? 6.047 10.325 -21.338 1.00 44.56 193 GLY A N 1
ATOM 1431 C CA . GLY A 1 193 ? 4.573 10.352 -21.360 1.00 44.56 193 GLY A CA 1
ATOM 1432 C C . GLY A 1 193 ? 3.950 11.683 -21.828 1.00 44.56 193 GLY A C 1
ATOM 1433 O O . GLY A 1 193 ? 2.835 12.005 -21.435 1.00 44.56 193 GLY A O 1
ATOM 1434 N N . GLY A 1 194 ? 4.691 12.495 -22.595 1.00 41.94 194 GLY A N 1
ATOM 1435 C CA . GLY A 1 194 ? 4.297 13.848 -22.998 1.00 41.94 194 GLY A CA 1
ATOM 1436 C C . GLY A 1 194 ? 4.348 14.949 -21.919 1.00 41.94 194 GLY A C 1
ATOM 1437 O O . GLY A 1 194 ? 3.910 16.052 -22.211 1.00 41.94 194 GLY A O 1
ATOM 1438 N N . ARG A 1 195 ? 4.870 14.709 -20.703 1.00 49.25 195 ARG A N 1
ATOM 1439 C CA . ARG A 1 195 ? 4.785 15.646 -19.553 1.00 49.25 195 ARG A CA 1
ATOM 1440 C C . ARG A 1 195 ? 6.121 16.228 -19.052 1.00 49.25 195 ARG A C 1
ATOM 1442 O O . ARG A 1 195 ? 6.142 16.915 -18.041 1.00 49.25 195 ARG A O 1
ATOM 1449 N N . GLY A 1 196 ? 7.245 15.973 -19.725 1.00 50.72 196 GLY A N 1
ATOM 1450 C CA . GLY A 1 196 ? 8.520 16.684 -19.490 1.00 50.72 196 GLY A CA 1
ATOM 1451 C C . GLY A 1 196 ? 9.302 16.349 -18.202 1.00 50.72 196 GLY A C 1
ATOM 1452 O O . GLY A 1 196 ? 10.433 16.811 -18.058 1.00 50.72 196 GLY A O 1
ATOM 1453 N N . ALA A 1 197 ? 8.766 15.529 -17.292 1.00 62.47 197 ALA A N 1
ATOM 1454 C CA . ALA A 1 197 ? 9.450 15.122 -16.060 1.00 62.47 197 ALA A CA 1
ATOM 1455 C C . ALA A 1 197 ? 10.188 13.778 -16.225 1.00 62.47 197 ALA A C 1
ATOM 1457 O O . ALA A 1 197 ? 9.583 12.777 -16.604 1.00 62.47 197 ALA A O 1
ATOM 1458 N N . ILE A 1 198 ? 11.492 13.749 -15.922 1.00 69.81 198 ILE A N 1
ATOM 1459 C CA . ILE A 1 198 ? 12.310 12.523 -15.911 1.00 69.81 198 ILE A CA 1
ATOM 1460 C C . ILE A 1 198 ? 12.290 11.923 -14.502 1.00 69.81 198 ILE A C 1
ATOM 1462 O O . ILE A 1 198 ? 12.514 12.633 -13.525 1.00 69.81 198 ILE A O 1
ATOM 1466 N N . TYR A 1 199 ? 12.098 10.607 -14.403 1.00 78.25 199 TYR A N 1
ATOM 1467 C CA . TYR A 1 199 ? 12.162 9.865 -13.144 1.00 78.25 199 TYR A CA 1
ATOM 1468 C C . TYR A 1 199 ? 13.185 8.727 -13.238 1.00 78.25 199 TYR A C 1
ATOM 1470 O O . TYR A 1 199 ? 13.329 8.106 -14.287 1.00 78.25 199 TYR A O 1
ATOM 1478 N N . ALA A 1 200 ? 13.869 8.427 -12.131 1.00 81.44 200 ALA A N 1
ATOM 1479 C CA . ALA A 1 200 ? 14.779 7.283 -12.000 1.00 81.44 200 ALA A CA 1
ATOM 1480 C C . ALA A 1 200 ? 14.047 5.968 -11.657 1.00 81.44 200 ALA A C 1
ATOM 1482 O O . ALA A 1 200 ? 14.682 4.946 -11.414 1.00 81.44 200 ALA A O 1
ATOM 1483 N N . GLY A 1 201 ? 12.717 6.011 -11.583 1.00 88.00 201 GLY A N 1
ATOM 1484 C CA . GLY A 1 201 ? 11.848 4.919 -11.163 1.00 88.00 201 GLY A CA 1
ATOM 1485 C C . GLY A 1 201 ? 10.587 5.444 -10.463 1.00 88.00 201 GLY A C 1
ATOM 1486 O O . GLY A 1 201 ? 10.473 6.649 -10.186 1.00 88.00 201 GLY A O 1
ATOM 1487 N N . PRO A 1 202 ? 9.637 4.564 -10.107 1.00 91.12 202 PRO A N 1
ATOM 1488 C CA . PRO A 1 202 ? 8.394 4.967 -9.446 1.00 91.12 202 PRO A CA 1
ATOM 1489 C C . PRO A 1 202 ? 8.637 5.596 -8.070 1.00 91.12 202 PRO A C 1
ATOM 1491 O O . PRO A 1 202 ? 7.896 6.490 -7.667 1.00 91.12 202 PRO A O 1
ATOM 1494 N N . GLY A 1 203 ? 9.710 5.197 -7.375 1.00 91.19 203 GLY A N 1
ATOM 1495 C CA . GLY A 1 203 ? 10.127 5.786 -6.101 1.00 91.19 203 GLY A CA 1
ATOM 1496 C C . GLY A 1 203 ? 10.422 7.280 -6.202 1.00 91.19 203 GLY A C 1
ATOM 1497 O O . GLY A 1 203 ? 9.812 8.073 -5.488 1.00 91.19 203 GLY A O 1
ATOM 1498 N N . SER A 1 204 ? 11.290 7.685 -7.136 1.00 87.25 204 SER A N 1
ATOM 1499 C CA . SER A 1 204 ? 11.604 9.105 -7.338 1.00 87.25 204 SER A CA 1
ATOM 1500 C C . SER A 1 204 ? 10.394 9.896 -7.833 1.00 87.25 204 SER A C 1
ATOM 1502 O O . SER A 1 204 ? 10.236 11.056 -7.468 1.00 87.25 204 SER A O 1
ATOM 1504 N N . ARG A 1 205 ? 9.510 9.276 -8.633 1.00 88.12 205 ARG A N 1
ATOM 1505 C CA . ARG A 1 205 ? 8.266 9.921 -9.079 1.00 88.12 205 ARG A CA 1
ATOM 1506 C C . ARG A 1 205 ? 7.348 10.245 -7.906 1.00 88.12 205 ARG A C 1
ATOM 1508 O O . ARG A 1 205 ? 6.891 11.381 -7.793 1.00 88.12 205 ARG A O 1
ATOM 1515 N N . VAL A 1 206 ? 7.107 9.264 -7.038 1.00 92.56 206 VAL A N 1
ATOM 1516 C CA . VAL A 1 206 ? 6.287 9.425 -5.829 1.00 92.56 206 VAL A CA 1
ATOM 1517 C C . VAL A 1 206 ? 6.918 10.438 -4.874 1.00 92.56 206 VAL A C 1
ATOM 1519 O O . VAL A 1 206 ? 6.231 11.357 -4.438 1.00 92.56 206 VAL A O 1
ATOM 1522 N N . ALA A 1 207 ? 8.223 10.340 -4.612 1.00 89.56 207 ALA A N 1
ATOM 1523 C CA . ALA A 1 207 ? 8.928 11.287 -3.749 1.00 89.56 207 ALA A CA 1
ATOM 1524 C C . ALA A 1 207 ? 8.857 12.725 -4.291 1.00 89.56 207 ALA A C 1
ATOM 1526 O O . ALA A 1 207 ? 8.524 13.649 -3.551 1.00 89.56 207 ALA A O 1
ATOM 1527 N N . GLY A 1 208 ? 9.095 12.910 -5.593 1.00 85.12 208 GLY A N 1
ATOM 1528 C CA . GLY A 1 208 ? 8.993 14.214 -6.241 1.00 85.12 208 GLY A CA 1
ATOM 1529 C C . GLY A 1 208 ? 7.580 14.795 -6.174 1.00 85.12 208 GLY A C 1
ATOM 1530 O O . GLY A 1 208 ? 7.428 15.982 -5.902 1.00 85.12 208 GLY A O 1
ATOM 1531 N N . ALA A 1 209 ? 6.545 13.969 -6.377 1.00 85.06 209 ALA A N 1
ATOM 1532 C CA . ALA A 1 209 ? 5.154 14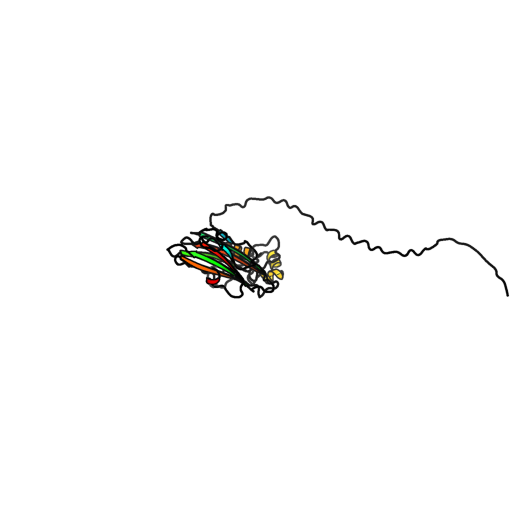.396 -6.208 1.00 85.06 209 ALA A CA 1
ATOM 1533 C C . ALA A 1 209 ? 4.902 14.892 -4.778 1.00 85.06 209 ALA A C 1
ATOM 1535 O O . ALA A 1 209 ? 4.337 15.967 -4.587 1.00 85.06 209 ALA A O 1
ATOM 1536 N N . LEU A 1 210 ? 5.411 14.168 -3.774 1.00 86.50 210 LEU A N 1
ATOM 1537 C CA . LEU A 1 210 ? 5.241 14.574 -2.386 1.00 86.50 210 LEU A CA 1
ATOM 1538 C C . LEU A 1 210 ? 5.908 15.915 -2.062 1.00 86.50 210 LEU A C 1
ATOM 1540 O O . LEU A 1 210 ? 5.299 16.768 -1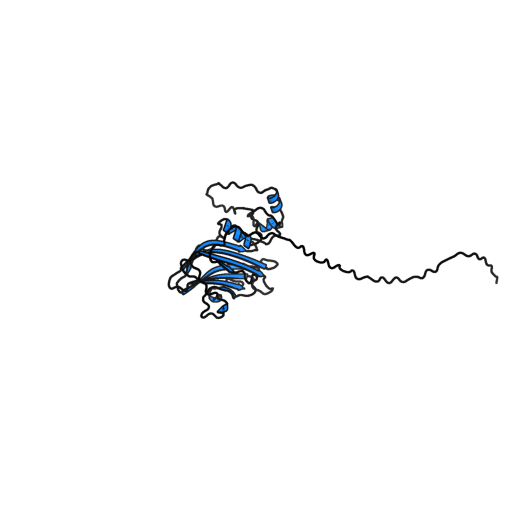.420 1.00 86.50 210 LEU A O 1
ATOM 1544 N N . VAL A 1 211 ? 7.139 16.123 -2.534 1.00 85.69 211 VAL A N 1
ATOM 1545 C CA . VAL A 1 211 ? 7.884 17.376 -2.321 1.00 85.69 211 VAL A CA 1
ATOM 1546 C C . VAL A 1 211 ? 7.183 18.573 -2.969 1.00 85.69 211 VAL A C 1
ATOM 1548 O O . VAL A 1 211 ? 7.209 19.665 -2.408 1.00 85.69 211 VAL A O 1
ATOM 1551 N N . ARG A 1 212 ? 6.521 18.374 -4.114 1.00 82.94 212 ARG A N 1
ATOM 1552 C CA . ARG A 1 212 ? 5.775 19.432 -4.816 1.00 82.94 212 ARG A CA 1
ATOM 1553 C C . ARG A 1 212 ? 4.398 19.735 -4.227 1.00 82.94 212 ARG A C 1
ATOM 1555 O O . ARG A 1 212 ? 3.779 20.707 -4.638 1.00 82.94 212 ARG A O 1
ATOM 1562 N N . GLY A 1 213 ? 3.920 18.936 -3.273 1.00 84.06 213 GLY A N 1
ATOM 1563 C CA . GLY A 1 213 ? 2.542 19.048 -2.787 1.00 84.06 213 GLY A CA 1
ATOM 1564 C C . GLY A 1 213 ? 1.516 18.352 -3.690 1.00 84.06 213 GLY A C 1
ATOM 1565 O O . GLY A 1 213 ? 0.322 18.422 -3.414 1.00 84.06 213 GLY A O 1
ATOM 1566 N N . ASP A 1 214 ? 1.960 17.638 -4.729 1.00 83.69 214 ASP A N 1
ATOM 1567 C CA . ASP A 1 214 ? 1.082 16.928 -5.656 1.00 83.69 214 ASP A CA 1
ATOM 1568 C C . ASP A 1 214 ? 0.494 15.672 -4.989 1.00 83.69 214 ASP A C 1
ATOM 1570 O O . ASP A 1 214 ? 1.104 15.056 -4.104 1.00 83.69 214 ASP A O 1
ATOM 1574 N N . SER A 1 215 ? -0.683 15.251 -5.453 1.00 88.81 215 SER A N 1
ATOM 1575 C CA . SER A 1 215 ? -1.281 13.952 -5.126 1.00 88.81 215 SER A CA 1
ATOM 1576 C C . SER A 1 215 ? -1.758 13.245 -6.392 1.00 88.81 215 SER A C 1
ATOM 1578 O O . SER A 1 215 ? -2.115 13.884 -7.378 1.00 88.81 215 SER A O 1
ATOM 1580 N N . THR A 1 216 ? -1.747 11.912 -6.391 1.00 89.06 216 THR A N 1
ATOM 1581 C CA . THR A 1 216 ? -2.252 11.125 -7.520 1.00 89.06 216 THR A CA 1
ATOM 1582 C C . THR A 1 216 ? -3.772 11.278 -7.624 1.00 89.06 216 THR A C 1
ATOM 1584 O O . THR A 1 216 ? -4.468 10.962 -6.654 1.00 89.06 216 THR A O 1
ATOM 1587 N N . PRO A 1 217 ? -4.304 11.723 -8.780 1.00 86.81 217 PRO A N 1
ATOM 1588 C CA . PRO A 1 217 ? -5.743 11.853 -8.977 1.00 86.81 217 PRO A CA 1
ATOM 1589 C C . PRO A 1 217 ? -6.481 10.527 -8.763 1.00 86.81 217 PRO A C 1
ATOM 1591 O O . PRO A 1 217 ? -5.967 9.454 -9.078 1.00 86.81 217 PRO A O 1
ATOM 1594 N N . GLY A 1 218 ? -7.706 10.606 -8.243 1.00 88.50 218 GLY A N 1
ATOM 1595 C CA . GLY A 1 218 ? -8.578 9.444 -8.042 1.00 88.50 218 GLY A CA 1
ATOM 1596 C C . GLY A 1 218 ? -8.327 8.646 -6.759 1.00 88.50 218 GLY A C 1
ATOM 1597 O O . GLY A 1 218 ? -9.070 7.704 -6.488 1.00 88.50 218 GLY A O 1
ATOM 1598 N N . LEU A 1 219 ? -7.336 9.015 -5.941 1.00 93.38 219 LEU A N 1
ATOM 1599 C CA . LEU A 1 219 ? -7.208 8.459 -4.594 1.00 93.38 219 LEU A CA 1
ATOM 1600 C C . LEU A 1 219 ? -8.270 9.071 -3.654 1.00 93.38 219 LEU A C 1
ATOM 1602 O O . LEU A 1 219 ? -8.515 10.277 -3.727 1.00 93.38 219 LEU A O 1
ATOM 1606 N N . PRO A 1 220 ? -8.911 8.277 -2.771 1.00 95.44 220 PRO A N 1
ATOM 1607 C CA . PRO A 1 220 ? -9.888 8.800 -1.817 1.00 95.44 220 PRO A CA 1
ATOM 1608 C C . PRO A 1 220 ? -9.272 9.844 -0.880 1.00 95.44 220 PRO A C 1
ATOM 1610 O O . PRO A 1 220 ? -8.145 9.676 -0.429 1.00 95.44 220 PRO A O 1
ATOM 1613 N N . ALA A 1 221 ? -10.026 10.888 -0.528 1.00 96.75 221 ALA A N 1
ATOM 1614 C CA . ALA A 1 221 ? -9.565 11.913 0.417 1.00 96.75 221 ALA A CA 1
ATOM 1615 C C . ALA A 1 221 ? -9.697 11.484 1.892 1.00 96.75 221 ALA A C 1
ATOM 1617 O O . ALA A 1 221 ? -9.031 12.030 2.770 1.00 96.75 221 ALA A O 1
ATOM 1618 N N . SER A 1 222 ? -10.582 10.530 2.191 1.00 98.31 222 SER A N 1
ATOM 1619 C CA . SER A 1 222 ? -10.761 9.985 3.539 1.00 98.31 222 SER A CA 1
ATOM 1620 C C . SER A 1 222 ? -11.509 8.652 3.521 1.00 98.31 222 SER A C 1
ATOM 1622 O O . SER A 1 222 ? -12.159 8.304 2.534 1.00 98.31 222 SER A O 1
ATOM 1624 N N . TRP A 1 223 ? -11.453 7.941 4.646 1.00 98.56 223 TRP A N 1
ATOM 1625 C CA . TRP A 1 223 ? -12.221 6.730 4.916 1.00 98.56 223 TRP A CA 1
ATOM 1626 C C . TRP A 1 223 ? -12.838 6.797 6.305 1.00 98.56 223 TRP A C 1
ATOM 1628 O O . TRP A 1 223 ? -12.200 7.257 7.253 1.00 98.56 223 TRP A O 1
ATOM 1638 N N . ARG A 1 224 ? -14.060 6.276 6.442 1.00 98.31 224 ARG A N 1
ATOM 1639 C CA . ARG A 1 224 ? -14.734 6.114 7.732 1.00 98.31 224 ARG A CA 1
ATOM 1640 C C . ARG A 1 224 ? -14.887 4.632 8.049 1.00 98.31 224 ARG A C 1
ATOM 1642 O O . ARG A 1 224 ? -15.616 3.918 7.362 1.00 98.31 224 ARG A O 1
ATOM 1649 N N . LEU A 1 225 ? -14.226 4.195 9.112 1.00 98.50 225 LEU A N 1
ATOM 1650 C CA . LEU A 1 225 ? -14.217 2.824 9.597 1.00 98.50 225 LEU A CA 1
ATOM 1651 C C . LEU A 1 225 ? -15.250 2.686 10.725 1.00 98.50 225 LEU A C 1
ATOM 1653 O O . LEU A 1 225 ? -15.066 3.292 11.785 1.00 98.50 225 LEU A O 1
ATOM 1657 N N . PRO A 1 226 ? -16.332 1.908 10.547 1.00 98.50 226 PRO A N 1
ATOM 1658 C CA . PRO A 1 226 ? -17.231 1.543 11.634 1.00 98.50 226 PRO A CA 1
ATOM 1659 C C . PRO A 1 226 ? -16.495 0.869 12.802 1.00 98.50 226 PRO A C 1
ATOM 1661 O O . PRO A 1 226 ? -15.397 0.334 12.602 1.00 98.50 226 PRO A O 1
ATOM 1664 N N . PRO A 1 227 ? -17.096 0.858 14.002 1.00 98.31 227 PRO A N 1
ATOM 1665 C CA . PRO A 1 227 ? -16.618 0.040 15.111 1.00 98.31 227 PRO A CA 1
ATOM 1666 C C . PRO A 1 227 ? -16.435 -1.423 14.699 1.00 98.31 227 PRO A C 1
ATOM 1668 O O . PRO A 1 227 ? -17.234 -1.942 13.915 1.00 98.31 227 PRO A O 1
ATOM 1671 N N . HIS A 1 228 ? -15.405 -2.078 15.236 1.00 96.88 228 HIS A N 1
ATOM 1672 C CA . HIS A 1 228 ? -15.144 -3.517 15.052 1.00 96.88 228 HIS A CA 1
ATOM 1673 C C . HIS A 1 228 ? -15.123 -3.982 13.589 1.00 96.88 228 HIS A C 1
ATOM 1675 O O . HIS A 1 228 ? -15.606 -5.064 13.257 1.00 96.88 228 HIS A O 1
ATOM 1681 N N . SER A 1 229 ? -14.582 -3.157 12.692 1.00 96.69 229 SER A N 1
ATOM 1682 C CA . SER A 1 229 ? -14.597 -3.422 11.251 1.00 96.69 229 SER A CA 1
ATOM 1683 C C . SER A 1 229 ? -13.204 -3.401 10.637 1.00 96.69 229 SER A C 1
ATOM 1685 O O . SER A 1 229 ? -12.282 -2.762 11.141 1.00 96.69 229 SER A O 1
ATOM 1687 N N . THR A 1 230 ? -13.054 -4.107 9.519 1.00 96.81 230 THR A N 1
ATOM 1688 C CA . THR A 1 230 ? -11.883 -4.010 8.644 1.00 96.81 230 THR A CA 1
ATOM 1689 C C . THR A 1 230 ? -12.343 -3.590 7.258 1.00 96.81 230 THR A C 1
ATOM 1691 O O . THR A 1 230 ? -13.365 -4.076 6.776 1.00 96.81 230 THR A O 1
ATOM 1694 N N . GLN A 1 231 ? -11.605 -2.685 6.622 1.00 96.88 231 GLN A N 1
ATOM 1695 C CA . GLN A 1 231 ? -11.886 -2.215 5.268 1.00 96.88 231 GLN A CA 1
ATOM 1696 C C . GLN A 1 231 ? -10.618 -2.174 4.421 1.00 96.88 231 GLN A C 1
ATOM 1698 O O . GLN A 1 231 ? -9.518 -1.966 4.932 1.00 96.88 231 GLN A O 1
ATOM 1703 N N . THR A 1 232 ? -10.785 -2.324 3.110 1.00 97.62 232 THR A N 1
ATOM 1704 C CA . THR A 1 232 ? -9.735 -2.029 2.132 1.00 97.62 232 THR A CA 1
ATOM 1705 C C . THR A 1 232 ? -9.714 -0.526 1.870 1.00 97.62 232 THR A C 1
ATOM 1707 O O . THR A 1 232 ? -10.665 0.012 1.308 1.00 97.62 232 THR A O 1
ATOM 1710 N N . LEU A 1 233 ? -8.639 0.152 2.277 1.00 97.69 233 LEU A N 1
ATOM 1711 C CA . LEU A 1 233 ? -8.440 1.578 2.009 1.00 97.69 233 LEU A CA 1
ATOM 1712 C C . LEU A 1 233 ? -8.082 1.812 0.541 1.00 97.69 233 LEU A C 1
ATOM 1714 O O . LEU A 1 233 ? -8.674 2.660 -0.124 1.00 97.69 233 LEU A O 1
ATOM 1718 N N . LEU A 1 234 ? -7.116 1.037 0.042 1.00 97.56 234 LEU A N 1
ATOM 1719 C CA . LEU A 1 234 ? -6.640 1.080 -1.336 1.00 97.56 234 LEU A CA 1
ATOM 1720 C C . LEU A 1 234 ? -6.477 -0.338 -1.874 1.00 97.56 234 LEU A C 1
ATOM 1722 O O . LEU A 1 234 ? -6.002 -1.224 -1.164 1.00 97.56 234 LEU A O 1
ATOM 1726 N N . LEU A 1 235 ? -6.826 -0.519 -3.146 1.00 97.81 235 LEU A N 1
ATOM 1727 C CA . LEU A 1 235 ? -6.581 -1.738 -3.904 1.00 97.81 235 LEU A CA 1
ATOM 1728 C C . LEU A 1 235 ? -5.899 -1.357 -5.219 1.00 97.81 235 LEU A C 1
ATOM 1730 O O . LEU A 1 235 ? -6.543 -0.845 -6.133 1.00 97.81 235 LEU A O 1
ATOM 1734 N N . LEU A 1 236 ? -4.584 -1.554 -5.290 1.00 97.88 236 LEU A N 1
ATOM 1735 C CA . LEU A 1 236 ? -3.751 -1.045 -6.376 1.00 97.88 236 LEU A CA 1
ATOM 1736 C C . LEU A 1 236 ? -3.109 -2.202 -7.159 1.00 97.88 236 LEU A C 1
ATOM 1738 O O . LEU A 1 236 ? -2.452 -3.048 -6.554 1.00 97.88 236 LEU A O 1
ATOM 1742 N N . PRO A 1 237 ? -3.250 -2.255 -8.494 1.00 98.00 237 PRO A N 1
ATOM 1743 C CA . PRO A 1 237 ? -2.672 -3.330 -9.295 1.00 98.00 237 PRO A CA 1
ATOM 1744 C C . PRO A 1 237 ? -1.205 -3.063 -9.662 1.00 98.00 237 PRO A C 1
ATOM 1746 O O . PRO A 1 237 ? -0.804 -1.918 -9.889 1.00 98.00 237 PRO A O 1
ATOM 1749 N N . ILE A 1 238 ? -0.436 -4.137 -9.829 1.00 98.25 238 ILE A N 1
ATOM 1750 C CA . ILE A 1 238 ? 0.848 -4.207 -10.537 1.00 98.25 238 ILE A CA 1
ATOM 1751 C C . ILE A 1 238 ? 0.629 -5.105 -11.766 1.00 98.25 238 ILE A C 1
ATOM 1753 O O . ILE A 1 238 ? 0.805 -6.326 -11.685 1.00 98.25 238 ILE A O 1
ATOM 1757 N N . PRO A 1 239 ? 0.152 -4.539 -12.888 1.00 97.19 239 PRO A N 1
ATOM 1758 C CA . PRO A 1 239 ? -0.138 -5.303 -14.094 1.00 97.19 239 PRO A CA 1
ATOM 1759 C C . PRO A 1 239 ? 1.139 -5.599 -14.890 1.00 97.19 239 PRO A C 1
ATOM 1761 O O . PRO A 1 239 ? 2.038 -4.761 -14.985 1.00 97.19 239 PRO A O 1
ATOM 1764 N N . THR A 1 240 ? 1.191 -6.783 -15.501 1.00 96.38 240 THR A N 1
ATOM 1765 C CA . THR A 1 240 ? 2.333 -7.249 -16.316 1.00 96.38 240 THR A CA 1
ATOM 1766 C C . THR A 1 240 ? 1.937 -7.717 -17.716 1.00 96.38 240 THR A C 1
ATOM 1768 O O . THR A 1 240 ? 2.807 -7.995 -18.534 1.00 96.38 240 THR A O 1
ATOM 1771 N N . SER A 1 241 ? 0.637 -7.792 -18.026 1.00 91.56 241 SER A N 1
ATOM 1772 C CA . SER A 1 241 ? 0.117 -8.378 -19.275 1.00 91.56 241 SER A CA 1
ATOM 1773 C C . SER A 1 241 ? 0.568 -7.675 -20.557 1.00 91.56 241 SER A C 1
ATOM 1775 O O . SER A 1 241 ? 0.568 -8.303 -21.610 1.00 91.56 241 SER A O 1
ATOM 1777 N N . TYR A 1 242 ? 0.940 -6.396 -20.479 1.00 88.31 242 TYR A N 1
ATOM 1778 C CA . TYR A 1 242 ? 1.354 -5.573 -21.621 1.00 88.31 242 TYR A CA 1
ATOM 1779 C C . TYR A 1 242 ? 2.875 -5.374 -21.718 1.00 88.31 242 TYR A C 1
ATOM 1781 O O . TYR A 1 242 ? 3.326 -4.513 -22.473 1.00 88.31 242 TYR A O 1
ATOM 1789 N N . LEU A 1 243 ? 3.665 -6.112 -20.933 1.00 88.94 243 LEU A N 1
ATOM 1790 C CA . LEU A 1 243 ? 5.110 -5.915 -20.805 1.00 88.94 243 LEU A CA 1
ATOM 1791 C C . LEU A 1 243 ? 5.897 -7.135 -21.291 1.00 88.94 243 LEU A C 1
ATOM 1793 O O . LEU A 1 243 ? 5.499 -8.275 -21.052 1.00 88.94 243 LEU A O 1
ATOM 1797 N N . ASP A 1 244 ? 7.041 -6.872 -21.922 1.00 88.44 244 ASP A N 1
ATOM 1798 C CA . ASP A 1 244 ? 8.036 -7.871 -22.318 1.00 88.44 244 ASP A CA 1
ATOM 1799 C C . ASP A 1 244 ? 9.451 -7.357 -21.961 1.00 88.44 244 ASP A C 1
ATOM 1801 O O . ASP A 1 244 ? 9.904 -6.374 -22.560 1.00 88.44 244 ASP A O 1
ATOM 1805 N N . PRO A 1 245 ? 10.136 -7.938 -20.953 1.00 91.75 245 PRO A N 1
ATOM 1806 C CA . PRO A 1 245 ? 9.670 -9.032 -20.094 1.00 91.75 245 PRO A CA 1
ATOM 1807 C C . PRO A 1 245 ? 8.504 -8.600 -19.175 1.00 91.75 245 PRO A C 1
ATOM 1809 O O . PRO A 1 245 ? 8.372 -7.410 -18.877 1.00 91.75 245 PRO A O 1
ATOM 1812 N N . PRO A 1 246 ? 7.668 -9.536 -18.676 1.00 94.44 246 PRO A N 1
ATOM 1813 C CA . PRO A 1 246 ? 6.461 -9.219 -17.910 1.00 94.44 246 PRO A CA 1
ATOM 1814 C C . PRO A 1 246 ? 6.787 -8.876 -16.446 1.00 94.44 246 PRO A C 1
ATOM 1816 O O . PRO A 1 246 ? 6.458 -9.615 -15.514 1.00 94.44 246 PRO A O 1
ATOM 1819 N N . VAL A 1 247 ? 7.472 -7.749 -16.250 1.00 95.50 247 VAL A N 1
ATOM 1820 C CA . VAL A 1 247 ? 7.928 -7.248 -14.950 1.00 95.50 247 VAL A CA 1
ATOM 1821 C C . VAL A 1 247 ? 7.488 -5.804 -14.777 1.00 95.50 247 VAL A C 1
ATOM 1823 O O . VAL A 1 247 ? 7.759 -4.967 -15.632 1.00 95.50 247 VAL A O 1
ATOM 1826 N N . ASN A 1 248 ? 6.840 -5.502 -13.657 1.00 96.81 248 ASN A N 1
ATOM 1827 C CA . ASN A 1 248 ? 6.455 -4.143 -13.289 1.00 96.81 248 ASN A CA 1
ATOM 1828 C C . ASN A 1 248 ? 6.670 -3.934 -11.786 1.00 96.81 248 ASN A C 1
ATOM 1830 O O . ASN A 1 248 ? 6.854 -4.891 -11.034 1.00 96.81 248 ASN A O 1
ATOM 1834 N N . GLY A 1 249 ? 6.629 -2.689 -11.334 1.00 96.88 249 GLY A N 1
ATOM 1835 C CA . GLY A 1 249 ? 6.679 -2.354 -9.915 1.00 96.88 249 GLY A CA 1
ATOM 1836 C C . GLY A 1 249 ? 5.739 -1.213 -9.586 1.00 96.88 249 GLY A C 1
ATOM 1837 O O . GLY A 1 249 ? 5.306 -0.489 -10.480 1.00 96.88 249 GLY A O 1
ATOM 1838 N N . ARG A 1 250 ? 5.412 -1.054 -8.307 1.00 97.94 250 ARG A N 1
ATOM 1839 C CA . ARG A 1 250 ? 4.622 0.071 -7.810 1.00 97.94 250 ARG A CA 1
ATOM 1840 C C . ARG A 1 250 ? 5.261 0.638 -6.560 1.00 97.94 250 ARG A C 1
ATOM 1842 O O . ARG A 1 250 ? 5.576 -0.106 -5.639 1.00 97.94 250 ARG A O 1
ATOM 1849 N N . THR A 1 251 ? 5.359 1.961 -6.510 1.00 98.38 251 THR A N 1
ATOM 1850 C CA . THR A 1 251 ? 5.581 2.698 -5.263 1.00 98.38 251 THR A CA 1
ATOM 1851 C C . THR A 1 251 ? 4.295 3.392 -4.860 1.00 98.38 251 THR A C 1
ATOM 1853 O O . THR A 1 251 ? 3.611 3.969 -5.704 1.00 98.38 251 THR A O 1
ATOM 1856 N N . THR A 1 252 ? 3.986 3.380 -3.571 1.00 98.25 252 THR A N 1
ATOM 1857 C CA . THR A 1 252 ? 2.900 4.151 -2.968 1.00 98.25 252 THR A CA 1
ATOM 1858 C C . THR A 1 252 ? 3.406 4.817 -1.701 1.00 98.25 252 THR A C 1
ATOM 1860 O O . THR A 1 252 ? 4.026 4.160 -0.868 1.00 98.25 252 THR A O 1
ATOM 1863 N N . GLN A 1 253 ? 3.122 6.106 -1.537 1.00 98.00 253 GLN A N 1
ATOM 1864 C CA . GLN A 1 253 ? 3.384 6.821 -0.298 1.00 98.00 253 GLN A CA 1
ATOM 1865 C C . GLN A 1 253 ? 2.201 7.716 0.069 1.00 98.00 253 GLN A C 1
ATOM 1867 O O . GLN A 1 253 ? 1.731 8.511 -0.747 1.00 98.00 253 GLN A O 1
ATOM 1872 N N . LEU A 1 254 ? 1.716 7.572 1.300 1.00 98.12 254 LEU A N 1
ATOM 1873 C CA . LEU A 1 254 ? 0.554 8.276 1.838 1.00 98.12 254 LEU A CA 1
ATOM 1874 C C . LEU A 1 254 ? 0.949 8.978 3.134 1.00 98.12 254 LEU A C 1
ATOM 1876 O O . LEU A 1 254 ? 1.530 8.344 4.009 1.00 98.12 254 LEU A O 1
ATOM 1880 N N . ARG A 1 255 ? 0.586 10.249 3.283 1.00 97.69 255 ARG A N 1
ATOM 1881 C CA . ARG A 1 255 ? 0.588 10.981 4.553 1.00 97.69 255 ARG A CA 1
ATOM 1882 C C . ARG A 1 255 ? -0.845 11.046 5.051 1.00 97.69 255 ARG A C 1
ATOM 1884 O O . ARG A 1 255 ? -1.717 11.573 4.356 1.00 97.69 255 ARG A O 1
ATOM 1891 N N . LEU A 1 256 ? -1.093 10.454 6.209 1.00 98.44 256 LEU A N 1
ATOM 1892 C CA . LEU A 1 256 ? -2.427 10.190 6.728 1.00 98.44 256 LEU A CA 1
ATOM 1893 C C . LEU A 1 256 ? -2.571 10.743 8.143 1.00 98.44 256 LEU A C 1
ATOM 1895 O O . LEU A 1 256 ? -1.606 10.817 8.900 1.00 98.44 256 LEU A O 1
ATOM 1899 N N . HIS A 1 257 ? -3.805 11.065 8.515 1.00 98.75 257 HIS A N 1
ATOM 1900 C CA . HIS A 1 257 ? -4.186 11.362 9.889 1.00 98.75 257 HIS A CA 1
ATOM 1901 C C . HIS A 1 257 ? -5.349 10.464 10.316 1.00 98.75 257 HIS A C 1
ATOM 1903 O O . HIS A 1 257 ? -6.383 10.456 9.652 1.00 98.75 257 HIS A O 1
ATOM 1909 N N . SER A 1 258 ? -5.224 9.751 11.437 1.00 98.62 258 SER A N 1
ATOM 1910 C CA . SER A 1 258 ? -6.310 8.950 12.015 1.00 98.62 258 SER A CA 1
ATOM 1911 C C . SER A 1 258 ? -6.913 9.617 13.251 1.00 98.62 258 SER A C 1
ATOM 1913 O O . SER A 1 258 ? -6.189 9.986 14.176 1.00 98.62 258 SER A O 1
ATOM 1915 N N . SER A 1 259 ? -8.245 9.715 13.308 1.00 98.62 259 SER A N 1
ATOM 1916 C CA . SER A 1 259 ? -8.980 10.256 14.465 1.00 98.62 259 SER A CA 1
ATOM 1917 C C . SER A 1 259 ? -9.005 9.321 15.682 1.00 98.62 259 SER A C 1
ATOM 1919 O O . SER A 1 259 ? -9.481 9.711 16.744 1.00 98.62 259 SER A O 1
ATOM 1921 N N . GLY A 1 260 ? -8.542 8.080 15.527 1.00 98.31 260 GLY A N 1
ATOM 1922 C CA . GLY A 1 260 ? -8.510 7.057 16.569 1.00 98.31 260 GLY A CA 1
ATOM 1923 C C . GLY A 1 260 ? -7.557 5.911 16.214 1.00 98.31 260 GLY A C 1
ATOM 1924 O O . GLY A 1 260 ? -6.914 5.951 15.164 1.00 98.31 260 GLY A O 1
ATOM 1925 N N . PRO A 1 261 ? -7.421 4.896 17.078 1.00 98.31 261 PRO A N 1
ATOM 1926 C CA . PRO A 1 261 ? -6.491 3.794 16.852 1.00 98.31 261 PRO A CA 1
ATOM 1927 C C . PRO A 1 261 ? -6.909 2.916 15.674 1.00 98.31 261 PRO A C 1
ATOM 1929 O O . PRO A 1 261 ? -8.008 2.366 15.667 1.00 98.31 261 PRO A O 1
ATOM 1932 N N . VAL A 1 262 ? -5.997 2.736 14.717 1.00 98.50 262 VAL A N 1
ATOM 1933 C CA . VAL A 1 262 ? -6.165 1.810 13.587 1.00 98.50 262 VAL A CA 1
ATOM 1934 C C . VAL A 1 262 ? -4.972 0.871 13.454 1.00 98.50 262 VAL A C 1
ATOM 1936 O O . VAL A 1 262 ? -3.825 1.275 13.645 1.00 98.50 262 VAL A O 1
ATOM 1939 N N . SER A 1 263 ? -5.242 -0.385 13.111 1.00 98.38 263 SER A N 1
ATOM 1940 C CA . SER A 1 263 ? -4.225 -1.338 12.651 1.00 98.38 263 SER A CA 1
ATOM 1941 C C . SER A 1 263 ? -4.209 -1.369 11.129 1.00 98.38 263 SER A C 1
ATOM 1943 O O . SER A 1 263 ? -5.252 -1.184 10.506 1.00 98.38 263 SER A O 1
ATOM 1945 N N . LEU A 1 264 ? -3.049 -1.630 10.530 1.00 98.62 264 LEU A N 1
ATOM 1946 C CA . LEU A 1 264 ? -2.877 -1.677 9.079 1.00 98.62 264 LEU A CA 1
ATOM 1947 C C . LEU A 1 264 ? -2.332 -3.033 8.641 1.00 98.62 264 LEU A C 1
ATOM 1949 O O . LEU A 1 264 ? -1.606 -3.691 9.386 1.00 98.62 264 LEU A O 1
ATOM 1953 N N . ALA A 1 265 ? -2.648 -3.437 7.416 1.00 97.94 265 ALA A N 1
ATOM 1954 C CA . ALA A 1 265 ? -1.961 -4.533 6.750 1.00 97.94 265 ALA A CA 1
ATOM 1955 C C . ALA A 1 265 ? -1.816 -4.251 5.256 1.00 97.94 265 ALA A C 1
ATOM 1957 O O . ALA A 1 265 ? -2.749 -3.749 4.634 1.00 97.94 265 ALA A O 1
ATOM 1958 N N . MET A 1 266 ? -0.668 -4.604 4.684 1.00 98.44 266 MET A N 1
ATOM 1959 C CA . MET A 1 266 ? -0.505 -4.733 3.244 1.00 98.44 266 MET A CA 1
ATOM 1960 C C . MET A 1 266 ? -0.592 -6.209 2.882 1.00 98.44 266 MET A C 1
ATOM 1962 O O . MET A 1 266 ? 0.142 -7.034 3.432 1.00 98.44 266 MET A O 1
ATOM 1966 N N . VAL A 1 267 ? -1.484 -6.535 1.953 1.00 97.50 267 VAL A N 1
ATOM 1967 C CA . VAL A 1 267 ? -1.696 -7.900 1.468 1.00 97.50 267 VAL A CA 1
ATOM 1968 C C . VAL A 1 267 ? -1.482 -7.934 -0.038 1.00 97.50 267 VAL A C 1
ATOM 1970 O O . VAL A 1 267 ? -2.048 -7.120 -0.769 1.00 97.50 267 VAL A O 1
ATOM 1973 N N . ALA A 1 268 ? -0.680 -8.890 -0.499 1.00 97.94 268 ALA A N 1
ATOM 1974 C CA . ALA A 1 268 ? -0.530 -9.210 -1.908 1.00 97.94 268 ALA A CA 1
ATOM 1975 C C . ALA A 1 268 ? -1.539 -10.287 -2.327 1.00 97.94 268 ALA A C 1
ATOM 1977 O O . ALA A 1 268 ? -1.686 -11.304 -1.648 1.00 97.94 268 ALA A O 1
ATOM 1978 N N . ALA A 1 269 ? -2.176 -10.113 -3.483 1.00 98.12 269 ALA A N 1
ATOM 1979 C CA . ALA A 1 269 ? -2.974 -11.153 -4.127 1.00 98.12 269 ALA A CA 1
ATOM 1980 C C . ALA A 1 269 ? -2.583 -11.299 -5.602 1.00 98.12 269 ALA A C 1
ATOM 1982 O O . ALA A 1 269 ? -2.749 -10.375 -6.398 1.00 98.12 269 ALA A O 1
ATOM 1983 N N . LEU A 1 270 ? -2.065 -12.469 -5.969 1.00 97.75 270 LEU A N 1
ATOM 1984 C CA . LEU A 1 270 ? -1.711 -12.825 -7.341 1.00 97.75 270 LEU A CA 1
ATOM 1985 C C . LEU A 1 270 ? -2.924 -13.447 -8.038 1.00 97.75 270 LEU A C 1
ATOM 1987 O O . LEU A 1 270 ? -3.214 -14.628 -7.858 1.00 97.75 270 LEU A O 1
ATOM 1991 N N . GLN A 1 271 ? -3.650 -12.639 -8.807 1.00 96.50 271 GLN A N 1
ATOM 1992 C CA . GLN A 1 271 ? -4.848 -13.050 -9.543 1.00 96.50 271 GLN A CA 1
ATOM 1993 C C . GLN A 1 271 ? -5.192 -12.026 -10.631 1.00 96.50 271 GLN A C 1
ATOM 1995 O O . GLN A 1 271 ? -4.867 -10.846 -10.512 1.00 96.50 271 GLN A O 1
ATOM 2000 N N . ASP A 1 272 ? -5.877 -12.462 -11.687 1.00 94.69 272 ASP A N 1
ATOM 2001 C CA . ASP A 1 272 ? -6.126 -11.609 -12.858 1.00 94.69 272 ASP A CA 1
ATOM 2002 C C . ASP A 1 272 ? -7.156 -10.500 -12.576 1.00 94.69 272 ASP A C 1
ATOM 2004 O O . ASP A 1 272 ? -7.016 -9.376 -13.059 1.00 94.69 272 ASP A O 1
ATOM 2008 N N . GLY A 1 273 ? -8.164 -10.789 -11.746 1.00 94.81 273 GLY A N 1
ATOM 2009 C CA . GLY A 1 273 ? -9.182 -9.826 -11.312 1.00 94.81 273 GLY A CA 1
ATOM 2010 C C . GLY A 1 273 ? -8.913 -9.244 -9.920 1.00 94.81 273 GLY A C 1
ATOM 2011 O O . GLY A 1 273 ? -8.157 -9.839 -9.154 1.00 94.81 273 GLY A O 1
ATOM 2012 N N . PRO A 1 274 ? -9.549 -8.120 -9.545 1.00 96.44 274 PRO A N 1
ATOM 2013 C CA . PRO A 1 274 ? -9.396 -7.534 -8.215 1.00 96.44 274 PRO A CA 1
ATOM 2014 C C . PRO A 1 274 ? -9.896 -8.489 -7.113 1.00 96.44 274 PRO A C 1
ATOM 2016 O O . PRO A 1 274 ? -10.994 -9.042 -7.242 1.00 96.44 274 PRO A O 1
ATOM 2019 N N . PRO A 1 275 ? -9.129 -8.698 -6.027 1.00 96.31 275 PRO A N 1
ATOM 2020 C CA . PRO A 1 275 ? -9.571 -9.502 -4.893 1.00 96.31 275 PRO A CA 1
ATOM 2021 C C . PRO A 1 275 ? -10.719 -8.826 -4.139 1.00 96.31 275 PRO A C 1
ATOM 2023 O O . PRO A 1 275 ? -10.871 -7.603 -4.145 1.00 96.31 275 PRO A O 1
ATOM 2026 N N . ARG A 1 276 ? -11.521 -9.637 -3.445 1.00 94.00 276 ARG A N 1
ATOM 2027 C CA . ARG A 1 276 ? -12.531 -9.148 -2.498 1.00 94.00 276 ARG A CA 1
ATOM 2028 C C . ARG A 1 276 ? -11.928 -9.146 -1.100 1.00 94.00 276 ARG A C 1
ATOM 2030 O O . ARG A 1 276 ? -11.091 -9.985 -0.796 1.00 94.00 276 ARG A O 1
ATOM 2037 N N . LEU A 1 277 ? -12.410 -8.282 -0.209 1.00 90.06 277 LEU A N 1
ATOM 2038 C CA . LEU A 1 277 ? -11.939 -8.279 1.181 1.00 90.06 277 LEU A CA 1
ATOM 2039 C C . LEU A 1 277 ? -12.062 -9.663 1.848 1.00 90.06 277 LEU A C 1
ATOM 2041 O O . LEU A 1 277 ? -11.157 -10.082 2.557 1.00 90.06 277 LEU A O 1
ATOM 2045 N N . SER A 1 278 ? -13.134 -10.408 1.562 1.00 88.69 278 SER A N 1
ATOM 2046 C CA . SER A 1 278 ? -13.353 -11.755 2.107 1.00 88.69 278 SER A CA 1
ATOM 2047 C C . SER A 1 278 ? -12.322 -12.797 1.662 1.00 88.69 278 SER A C 1
ATOM 2049 O O . SER A 1 278 ? -12.282 -13.872 2.241 1.00 88.69 278 SER A O 1
ATOM 2051 N N . THR A 1 279 ? -11.534 -12.522 0.617 1.00 87.56 279 THR A N 1
ATOM 2052 C CA . THR A 1 279 ? -10.453 -13.406 0.152 1.00 87.56 279 THR A CA 1
ATOM 2053 C C . THR A 1 279 ? -9.075 -12.947 0.631 1.00 87.56 279 THR A C 1
ATOM 2055 O O . THR A 1 279 ? -8.083 -13.579 0.287 1.00 87.56 279 THR A O 1
ATOM 2058 N N . LEU A 1 280 ? -8.998 -11.825 1.358 1.00 86.31 280 LEU A N 1
ATOM 2059 C CA . LEU A 1 280 ? -7.756 -11.223 1.857 1.00 86.31 280 LEU A CA 1
ATOM 2060 C C . LEU A 1 280 ? -7.574 -11.376 3.376 1.00 86.31 280 LEU A C 1
ATOM 2062 O O . LEU A 1 280 ? -6.488 -11.079 3.873 1.00 86.31 280 LEU A O 1
ATOM 2066 N N . LEU A 1 281 ? -8.633 -11.758 4.097 1.00 73.12 281 LEU A N 1
ATOM 2067 C CA . LEU A 1 281 ? -8.670 -11.899 5.557 1.00 73.12 281 LEU A CA 1
ATOM 2068 C C . LEU A 1 281 ? -8.496 -13.345 6.012 1.00 73.12 281 LEU A C 1
ATOM 2070 O O . LEU A 1 281 ? -9.000 -14.244 5.303 1.00 73.12 281 LEU A O 1
#

Secondary structure (DSSP, 8-state):
---------------------------------------------PPSS------EEEE-SSSB--SSEEEEE-S--TT-S-GGG-----EEEEEEEEEEEEEE--TTS-SEEEEEEEEEE-SSS-EEEEEEEEEEEETTTTS------S---------------------PPPPPHHHHHHHTSHHHHHHTTTS----SSHHHHHHHHHHHT---TT--SEEEE-TTEEEEEEEEEEE-TT-SS-EEEEEEEEEEEEEEEEEEEEEEEESSSPPPGGGT-

Sequence (281 aa):
MGWRPLQAMAAHGLCSAMAVLAMAAAPTAMGQEQAQSTQRFQTLRPLPGQLDQTPVFNDNNPESIKASGILLSTFAPVGRAHPEAHLDQRFVGNFTVFSHHVYARPAHGATTAWLALLAGNAADQPVTITVQQAATALSQPDAPFLPLPSFLEENLAAADEDHGDTVANSFRAPLSTAAAARLDQAPLRRGLGGRGAIYAGPGSRVAGALVRGDSTPGLPASWRLPPHSTQTLLLLPIPTSYLDPPVNGRTTQLRLHSSGPVSLAMVAALQDGPPRLSTLL